Protein AF-A0A9N9HYP7-F1 (afdb_monomer)

Radius of gyration: 23.24 Å; Cα contacts (8 Å, |Δi|>4): 409; chains: 1; bounding box: 56×69×63 Å

Organism: NCBI:txid144679

Sequence (330 aa):
PGFPTLLKRIASLWKEDSEKLKKSGMDVIDMLRNAFGTNDSGKSEPKFPTPVQFHFLLRYYYYIYHEYELSDESLSNLSISQIHAKGNQLGIDFKDCFEKSDCIQKLQKAVANRQETAQKALEMVKFTLMKIARGGIHDHVGSGFHRYSTDRYWHVPHFEKMLYDQAQLLATCIEIFLLTKEEYFAEIARDIINYVKRDLRDPVGGGFYSAEDADSYPYEGATHKLEGAFAVWETSELDQILGEDSTVFCYHFGVKEKGNVPREKDIQGELINKNVLIERYTLEETAKEFSLSLDTLDQIIKRCKEKLAKHRAEKRPKPHRDDKVLTAWN

Solvent-accessible surface area (backbone atoms only — not comparable to full-atom values): 18181 Å² total; per-residue (Å²): 140,52,72,71,55,51,52,52,49,51,56,49,43,48,73,76,41,43,66,61,51,52,48,54,48,49,52,49,51,49,50,49,47,52,77,74,42,74,82,90,74,87,81,76,74,88,58,76,56,45,70,69,51,45,49,49,54,49,53,47,41,52,66,61,75,58,70,70,75,61,76,90,55,57,76,89,75,51,49,72,68,57,49,37,53,53,23,53,76,72,76,34,87,44,79,70,75,73,57,67,52,71,65,55,52,52,47,49,51,35,41,75,67,67,36,64,69,48,46,53,52,52,50,52,51,53,52,51,52,51,44,42,65,35,12,23,20,22,35,84,54,68,40,32,47,31,66,43,46,83,45,98,68,25,40,52,43,46,50,26,29,37,44,68,59,44,52,54,51,34,53,52,23,47,52,49,22,76,73,70,67,48,60,69,32,47,53,54,29,50,35,30,48,51,26,44,63,70,71,31,39,39,90,81,83,50,47,49,26,44,32,35,44,30,46,9,29,68,35,81,88,56,93,58,63,33,64,31,38,61,74,47,40,41,46,71,56,44,39,70,72,47,44,87,54,23,64,64,50,33,54,28,24,50,55,33,81,68,22,58,65,55,66,91,77,35,82,89,58,69,49,72,40,21,18,57,54,21,60,65,42,54,69,69,57,44,18,61,75,71,74,46,52,64,68,58,44,52,53,51,52,51,53,43,33,51,51,52,37,51,47,41,73,77,60,35,40,72,45,52,63,44,72,55,64,73,86,67,89,132

Secondary structure (DSSP, 8-state):
--HHHHHHHHHHHHHHHHHHHHHHHHHHHHHHHHHS---SSS--S--SSPHHHHHHHHHHHHHHHS-----S--GGGS-HHHHHHHHHHTT---GGGS---HHHHHHHHHHHTT-HHHHHHHHHHHHHHHHHHHSTTB-TTT-SB-SEESSTTS-SEE--EEHHHHHHHHHHHHHHHHHH--HHHHHHHHHHHHHHHHHSB-TTT--BEEEE-SEE-SSTT-SS-EETTTT-B-HHHHHHHHGGGHHHHHHHTT--TT-SS-TTT-SSSTTTT-B-----S-HHHHHHHTT--HHHHHHHHHHHHHHHHHHHHHHSPPPPEEEEE-SS--

pLDDT: mean 81.01, std 19.52, range [37.06, 98.75]

Mean predicted aligned error: 12.48 Å

Foldseek 3Di:
DDDVVVVVVLVVCCVVPVPVVVVVVVVVVVVVCVVVPDPDDDDDDCPPPHLLNVLVLVVLVCVQPPPPPPPPDDPVNDDPVRVQVVCVVVVHHCPCVPDQPPVLVVLLVCVVVVPVVSVVVLVVLVVVLVQLCLELQALLQLFAGADAAPDPSNHHGQRKGFPVNLVVLLVSLVSSCVRPVPCVSVVNNVRSVVNQVPPQADNPNSFGFGIFHQWFALWPPRPGTFGCSLRKDALVRLCVQLPPLSVLQCVQQVADNQEDDDCVSVVVCRQGNIYRGGRPDDLVRSCVVVVHDSVVSVVSSVVSSVSSNVCSVPITGGTDTRRDGDSDDD

InterPro domains:
  IPR008928 Six-hairpin glycosidase superfamily [SSF48208] (118-330)
  IPR012341 Six-hairpin glycosidase-like superfamily [G3DSA:1.50.10.10] (69-246)
  IPR024705 Spermatogenesis-associated protein 20 [PTHR42899] (112-330)

Structure (mmCIF, N/CA/C/O backbone):
data_AF-A0A9N9HYP7-F1
#
_entry.id   AF-A0A9N9HYP7-F1
#
loop_
_atom_site.group_PDB
_atom_site.id
_atom_site.type_symbol
_atom_site.label_atom_id
_atom_site.label_alt_id
_atom_site.label_comp_id
_atom_site.label_asym_id
_atom_site.label_entity_id
_atom_site.label_seq_id
_atom_site.pdbx_PDB_ins_code
_atom_site.Cartn_x
_atom_site.Cartn_y
_atom_site.Cartn_z
_atom_site.occupancy
_atom_site.B_iso_or_equiv
_atom_site.auth_seq_id
_atom_site.auth_comp_id
_atom_site.auth_asym_id
_atom_site.auth_atom_id
_atom_site.pdbx_PDB_model_num
ATOM 1 N N . PRO A 1 1 ? -19.346 27.577 -0.892 1.00 47.09 1 PRO A N 1
ATOM 2 C CA . PRO A 1 1 ? -19.318 26.741 0.332 1.00 47.09 1 PRO A CA 1
ATOM 3 C C . PRO A 1 1 ? -18.224 25.666 0.227 1.00 47.09 1 PRO A C 1
ATOM 5 O O . PRO A 1 1 ? -18.256 24.854 -0.689 1.00 47.09 1 PRO A O 1
ATOM 8 N N . GLY A 1 2 ? -17.217 25.723 1.101 1.00 64.25 2 GLY A N 1
ATOM 9 C CA . GLY A 1 2 ? -16.079 24.799 1.094 1.00 64.25 2 GLY A CA 1
ATOM 10 C C . GLY A 1 2 ? -14.852 25.382 1.798 1.00 64.25 2 GLY A C 1
ATOM 11 O O . GLY A 1 2 ? -14.861 26.547 2.202 1.00 64.25 2 GLY A O 1
ATOM 12 N N . PHE A 1 3 ? -13.787 24.586 1.911 1.00 52.44 3 PHE A N 1
ATOM 13 C CA . PHE A 1 3 ? -12.546 24.961 2.605 1.00 52.44 3 PHE A CA 1
ATOM 14 C C . PHE A 1 3 ? -11.934 26.298 2.126 1.00 52.44 3 PHE A C 1
ATOM 16 O O . PHE A 1 3 ? -11.601 27.127 2.971 1.00 52.44 3 PHE A O 1
ATOM 23 N N . PRO A 1 4 ? -11.912 26.631 0.817 1.00 70.19 4 PRO A N 1
ATOM 24 C CA . PRO A 1 4 ? -11.430 27.941 0.366 1.00 70.19 4 PRO A CA 1
ATOM 25 C C . PRO A 1 4 ? -12.292 29.118 0.846 1.00 70.19 4 PRO A C 1
ATOM 27 O O . PRO A 1 4 ? -11.781 30.209 1.086 1.00 70.19 4 PRO A O 1
ATOM 30 N N . THR A 1 5 ? -13.607 28.924 0.997 1.00 74.00 5 THR A N 1
ATOM 31 C CA . THR A 1 5 ? -14.509 29.947 1.552 1.00 74.00 5 THR A CA 1
ATOM 32 C C . THR A 1 5 ? -14.244 30.153 3.042 1.00 74.00 5 THR A C 1
ATOM 34 O O . THR A 1 5 ? -14.269 31.288 3.511 1.00 74.00 5 THR A O 1
ATOM 37 N N . LEU A 1 6 ? -13.945 29.073 3.771 1.00 65.75 6 LEU A N 1
ATOM 38 C CA . LEU A 1 6 ? -13.562 29.127 5.181 1.00 65.75 6 LEU A CA 1
ATOM 39 C C . LEU A 1 6 ? -12.247 29.899 5.365 1.00 65.75 6 LEU A C 1
ATOM 41 O O . LEU A 1 6 ? -12.206 30.829 6.164 1.00 65.75 6 LEU A O 1
ATOM 45 N N . LEU A 1 7 ? -11.218 29.591 4.567 1.00 69.31 7 LEU A N 1
ATOM 46 C CA . LEU A 1 7 ? -9.927 30.288 4.611 1.00 69.31 7 LEU A CA 1
ATOM 47 C C . LEU A 1 7 ? -10.063 31.783 4.303 1.00 69.31 7 LEU A C 1
ATOM 49 O O . LEU A 1 7 ? -9.496 32.610 5.009 1.00 69.31 7 LEU A O 1
ATOM 53 N N . LYS A 1 8 ? -10.871 32.148 3.298 1.00 84.94 8 LYS A N 1
ATOM 54 C CA . LYS A 1 8 ? -11.156 33.559 2.986 1.00 84.94 8 LYS A CA 1
ATOM 55 C C . LYS A 1 8 ? -11.876 34.268 4.133 1.00 84.94 8 LYS A C 1
ATOM 57 O O . LYS A 1 8 ? -11.566 35.418 4.423 1.00 84.94 8 LYS A O 1
ATOM 62 N N . ARG A 1 9 ? -12.806 33.584 4.806 1.00 80.50 9 ARG A N 1
ATOM 63 C CA . ARG A 1 9 ? -13.532 34.134 5.957 1.00 80.50 9 ARG A CA 1
ATOM 64 C C . ARG A 1 9 ? -12.615 34.330 7.164 1.00 80.50 9 ARG A C 1
ATOM 66 O O . ARG A 1 9 ? -12.671 35.385 7.780 1.00 80.50 9 ARG A O 1
ATOM 73 N N . ILE A 1 10 ? -11.742 33.363 7.448 1.00 77.56 10 ILE A N 1
ATOM 74 C CA . ILE A 1 10 ? -10.715 33.469 8.496 1.00 77.56 10 ILE A CA 1
ATOM 75 C C . ILE A 1 10 ? -9.754 34.619 8.181 1.00 77.56 10 ILE A C 1
ATOM 77 O O . ILE A 1 10 ? -9.491 35.439 9.050 1.00 77.56 10 ILE A O 1
ATOM 81 N N . ALA A 1 11 ? -9.291 34.737 6.934 1.00 82.56 11 ALA A N 1
ATOM 82 C CA . ALA A 1 11 ? -8.401 35.817 6.515 1.00 82.56 11 ALA A CA 1
ATOM 83 C C . ALA A 1 11 ? -9.053 37.210 6.618 1.00 82.56 11 ALA A C 1
ATOM 85 O O . ALA A 1 11 ? -8.379 38.162 7.005 1.00 82.56 11 ALA A O 1
ATOM 86 N N . SER A 1 12 ? -10.348 37.337 6.297 1.00 87.50 12 SER A N 1
ATOM 87 C CA . SER A 1 12 ? -11.102 38.592 6.476 1.00 87.50 12 SER A CA 1
ATOM 88 C C . SER A 1 12 ? -11.238 38.937 7.955 1.00 87.50 12 SER A C 1
ATOM 90 O O . SER A 1 12 ? -10.845 40.018 8.379 1.00 87.50 12 SER A O 1
ATOM 92 N N . LEU A 1 13 ? -11.698 37.977 8.763 1.00 82.88 13 LEU A N 1
ATOM 93 C CA . LEU A 1 13 ? -11.884 38.168 10.199 1.00 82.88 13 LEU A CA 1
ATOM 94 C C . LEU A 1 13 ? -10.564 38.449 10.927 1.00 82.88 13 LEU A C 1
ATOM 96 O O . LEU A 1 13 ? -10.554 39.211 11.882 1.00 82.88 13 LEU A O 1
ATOM 100 N N . TRP A 1 14 ? -9.442 37.892 10.466 1.00 83.50 14 TRP A N 1
ATOM 101 C CA . TRP A 1 14 ? -8.121 38.197 11.017 1.00 83.50 14 TRP A CA 1
ATOM 102 C C . TRP A 1 14 ? -7.699 39.648 10.760 1.00 83.50 14 TRP A C 1
ATOM 104 O O . TRP A 1 14 ? -7.053 40.256 11.606 1.00 83.50 14 TRP A O 1
ATOM 114 N N . LYS A 1 15 ? -8.064 40.220 9.605 1.00 87.31 15 LYS A N 1
ATOM 115 C CA . LYS A 1 15 ? -7.789 41.631 9.291 1.00 87.31 15 LYS A CA 1
ATOM 116 C C . LYS A 1 15 ? -8.701 42.587 10.054 1.00 87.31 15 LYS A C 1
ATOM 118 O O . LYS A 1 15 ? -8.263 43.674 10.406 1.00 87.31 15 LYS A O 1
ATOM 123 N N . GLU A 1 16 ? -9.952 42.192 10.266 1.00 88.62 16 GLU A N 1
AT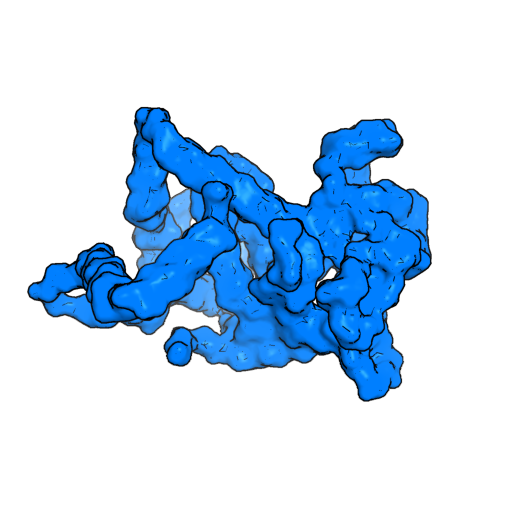OM 124 C CA . GLU A 1 16 ? -10.973 43.031 10.898 1.00 88.62 16 GLU A CA 1
ATOM 125 C C . GLU A 1 16 ? -10.905 42.988 12.431 1.00 88.62 16 GLU A C 1
ATOM 127 O O . GLU A 1 16 ? -11.035 44.025 13.074 1.00 88.62 16 GLU A O 1
ATOM 132 N N . ASP A 1 17 ? -10.693 41.808 13.021 1.00 86.06 17 ASP A N 1
ATOM 133 C CA . ASP A 1 17 ? -10.735 41.593 14.471 1.00 86.06 17 ASP A CA 1
ATOM 134 C C . ASP A 1 17 ? -9.925 40.342 14.869 1.00 86.06 17 ASP A C 1
ATOM 136 O O . ASP A 1 17 ? -10.454 39.282 15.231 1.00 86.06 17 ASP A O 1
ATOM 140 N N . SER A 1 18 ? -8.597 40.455 14.757 1.00 83.44 18 SER A N 1
ATOM 141 C CA . SER A 1 18 ? -7.678 39.355 15.086 1.00 83.44 18 SER A CA 1
ATOM 142 C C . SER A 1 18 ? -7.803 38.877 16.537 1.00 83.44 18 SER A C 1
ATOM 144 O O . SER A 1 18 ? -7.621 37.689 16.801 1.00 83.44 18 SER A O 1
ATOM 146 N N . GLU A 1 19 ? -8.164 39.759 17.471 1.00 85.94 19 GLU A N 1
ATOM 147 C CA . GLU A 1 19 ? -8.292 39.423 18.891 1.00 85.94 19 GLU A CA 1
ATOM 148 C C . GLU A 1 19 ? -9.508 38.540 19.158 1.00 85.94 19 GLU A C 1
ATOM 150 O O . GLU A 1 19 ? -9.404 37.545 19.877 1.00 85.94 19 GLU A O 1
ATOM 155 N N . LYS A 1 20 ? -10.643 38.806 18.506 1.00 80.56 20 LYS A N 1
ATOM 156 C CA . LYS A 1 20 ? -11.805 37.914 18.574 1.00 80.56 20 LYS A CA 1
ATOM 157 C C . LYS A 1 20 ? -11.514 36.537 17.984 1.00 80.56 20 LYS A C 1
ATOM 159 O O . LYS A 1 20 ? -11.993 35.535 18.517 1.00 80.56 20 LYS A O 1
ATOM 164 N N . LEU A 1 21 ? -10.721 36.466 16.912 1.00 78.69 21 LEU A N 1
ATOM 165 C CA . LEU A 1 21 ? -10.350 35.189 16.301 1.00 78.69 21 LEU A CA 1
ATOM 166 C C . LEU A 1 21 ? -9.386 34.391 17.187 1.00 78.69 21 LEU A C 1
ATOM 168 O O . LEU A 1 21 ? -9.584 33.191 17.369 1.00 78.69 21 LEU A O 1
ATOM 172 N N . LYS A 1 22 ? -8.399 35.061 17.796 1.00 79.69 22 LYS A N 1
ATOM 173 C CA . LYS A 1 22 ? -7.521 34.464 18.813 1.00 79.69 22 LYS A CA 1
ATOM 174 C C . LYS A 1 22 ? -8.321 33.977 20.014 1.00 79.69 22 LYS A C 1
ATOM 176 O O . LYS A 1 22 ? -8.110 32.852 20.444 1.00 79.69 22 LYS A O 1
ATOM 181 N N . LYS A 1 23 ? -9.273 34.775 20.511 1.00 83.31 23 LYS A N 1
ATOM 182 C CA . LYS A 1 23 ? -10.140 34.397 21.632 1.00 83.31 23 LYS A CA 1
ATOM 183 C C . LYS A 1 23 ? -10.993 33.176 21.310 1.00 83.31 23 LYS A C 1
ATOM 185 O O . LYS A 1 23 ? -10.953 32.217 22.060 1.00 83.31 23 LYS A O 1
ATOM 190 N N . SER A 1 24 ? -11.658 33.151 20.156 1.00 75.75 24 SER A N 1
ATOM 191 C CA . SER A 1 24 ? -12.412 31.970 19.720 1.00 75.75 24 SER A CA 1
ATOM 192 C C . SER A 1 24 ? -11.515 30.741 19.529 1.00 75.75 24 SER A C 1
ATOM 194 O O . SER A 1 24 ? -11.957 29.626 19.787 1.00 75.75 24 SER A O 1
ATOM 196 N N . GLY A 1 25 ? -10.271 30.926 19.073 1.00 70.31 25 GLY A N 1
ATOM 197 C CA . GLY A 1 25 ? -9.275 29.858 19.001 1.00 70.31 25 GLY A CA 1
ATOM 198 C C . GLY A 1 25 ? -8.873 29.344 20.384 1.00 70.31 25 GLY A C 1
ATOM 199 O O . GLY A 1 25 ? -8.822 28.135 20.580 1.00 70.31 25 GLY A O 1
ATOM 200 N N . MET A 1 26 ? -8.656 30.243 21.348 1.00 75.31 26 MET A N 1
ATOM 201 C CA . MET A 1 26 ? -8.404 29.895 22.750 1.00 75.31 26 MET A CA 1
ATOM 202 C C . MET A 1 26 ? -9.600 29.176 23.370 1.00 75.31 26 MET A C 1
ATOM 204 O O . MET A 1 26 ? -9.398 28.146 23.991 1.00 75.31 26 MET A O 1
ATOM 208 N N . ASP A 1 27 ? -10.831 29.622 23.113 1.00 73.19 27 ASP A N 1
ATOM 209 C CA . ASP A 1 27 ? -12.046 28.966 23.604 1.00 73.19 27 ASP A CA 1
ATOM 210 C C . ASP A 1 27 ? -12.168 27.532 23.053 1.00 73.19 27 ASP A C 1
ATOM 212 O O . ASP A 1 27 ? -12.525 26.614 23.785 1.00 73.19 27 ASP A O 1
ATOM 216 N N . VAL A 1 28 ? -11.821 27.298 21.778 1.00 65.12 28 VAL A N 1
ATOM 217 C CA . VAL A 1 28 ? -11.773 25.944 21.192 1.00 65.12 28 VAL A CA 1
ATOM 218 C C . VAL A 1 28 ? -10.642 25.116 21.801 1.00 65.12 28 VAL A C 1
ATOM 220 O O . VAL A 1 28 ? -10.853 23.946 22.113 1.00 65.12 28 VAL A O 1
ATOM 223 N N . ILE A 1 29 ? -9.460 25.704 22.002 1.00 59.28 29 ILE A N 1
ATOM 224 C CA . ILE A 1 29 ? -8.338 25.047 22.688 1.00 59.28 29 ILE A CA 1
ATOM 225 C C . ILE A 1 29 ? -8.733 24.680 24.119 1.00 59.28 29 ILE A C 1
ATOM 227 O O . ILE A 1 29 ? -8.419 23.580 24.552 1.00 59.28 29 ILE A O 1
ATOM 231 N N . ASP A 1 30 ? -9.453 25.540 24.830 1.00 65.75 30 ASP A N 1
ATOM 232 C CA . ASP A 1 30 ? -9.900 25.306 26.199 1.00 65.75 30 ASP A CA 1
ATOM 233 C C . ASP A 1 30 ? -11.057 24.303 26.251 1.00 65.75 30 ASP A C 1
ATOM 235 O O . ASP A 1 30 ? -11.091 23.458 27.137 1.00 65.75 30 ASP A O 1
ATOM 239 N N . MET A 1 31 ? -11.962 24.292 25.268 1.00 59.22 31 MET A N 1
ATOM 240 C CA . MET A 1 31 ? -12.955 23.224 25.111 1.00 59.22 31 MET A CA 1
ATOM 241 C C . MET A 1 31 ? -12.294 21.871 24.843 1.00 59.22 31 MET A C 1
ATOM 243 O O . MET A 1 31 ? -12.718 20.874 25.419 1.00 59.22 31 MET A O 1
ATOM 247 N N . LEU A 1 32 ? -11.255 21.825 24.004 1.00 46.09 32 LEU A N 1
ATOM 248 C CA . LEU A 1 32 ? -10.473 20.612 23.770 1.00 46.09 32 LEU A CA 1
ATOM 249 C C . LEU A 1 32 ? -9.712 20.225 25.038 1.00 46.09 32 LEU A C 1
ATOM 251 O O . LEU A 1 32 ? -9.802 19.082 25.466 1.00 46.09 32 LEU A O 1
ATOM 255 N N . ARG A 1 33 ? -9.051 21.173 25.708 1.00 53.62 33 ARG A N 1
ATOM 256 C CA . ARG A 1 33 ? -8.398 20.943 27.000 1.00 53.62 33 ARG A CA 1
ATOM 257 C C . ARG A 1 33 ? -9.367 20.460 28.055 1.00 53.62 33 ARG A C 1
ATOM 259 O O . ARG A 1 33 ? -8.938 19.647 28.836 1.00 53.62 33 ARG A O 1
ATOM 266 N N . ASN A 1 34 ? -10.620 20.906 28.082 1.00 58.53 34 ASN A N 1
ATOM 267 C CA . ASN A 1 34 ? -11.637 20.430 29.021 1.00 58.53 34 ASN A CA 1
ATOM 268 C C . ASN A 1 34 ? -12.211 19.068 28.605 1.00 58.53 34 ASN A C 1
ATOM 270 O O . ASN A 1 34 ? -12.493 18.234 29.455 1.00 58.53 34 ASN A O 1
ATOM 274 N N . ALA A 1 35 ? -12.356 18.805 27.304 1.00 52.84 35 ALA A N 1
ATOM 275 C CA . ALA A 1 35 ? -12.770 17.498 26.791 1.00 52.84 35 ALA A CA 1
ATOM 276 C C . ALA A 1 35 ? -11.696 16.418 27.012 1.00 52.84 35 ALA A C 1
ATOM 278 O O . ALA A 1 35 ? -12.025 15.249 27.200 1.00 52.84 35 ALA A O 1
ATOM 279 N N . PHE A 1 36 ? -10.425 16.823 27.019 1.00 46.16 36 PHE A N 1
ATOM 280 C CA . PHE A 1 36 ? -9.256 15.995 27.322 1.00 46.16 36 PHE A CA 1
ATOM 281 C C . PHE A 1 36 ? -8.702 16.244 28.740 1.00 46.16 36 PHE A C 1
ATOM 283 O O . PHE A 1 36 ? -7.673 15.682 29.109 1.00 46.16 36 PHE A O 1
ATOM 290 N N . GLY A 1 37 ? -9.386 17.075 29.530 1.00 42.50 37 GLY A N 1
ATOM 291 C CA . GLY A 1 37 ? -8.948 17.607 30.818 1.00 42.50 37 GLY A CA 1
ATOM 292 C C . GLY A 1 37 ? -9.709 16.960 31.944 1.00 42.50 37 GLY A C 1
ATOM 293 O O . GLY A 1 37 ? -10.892 17.194 32.168 1.00 42.50 37 GLY A O 1
ATOM 294 N N . THR A 1 38 ? -8.974 16.125 32.647 1.00 41.09 38 THR A N 1
ATOM 295 C CA . THR A 1 38 ? -9.317 15.453 33.886 1.00 41.09 38 THR A CA 1
ATOM 296 C C . THR A 1 38 ? -9.829 16.427 34.947 1.00 41.09 38 THR A C 1
ATOM 298 O O . THR A 1 38 ? -9.132 17.378 35.300 1.00 41.09 38 THR A O 1
ATOM 301 N N . ASN A 1 39 ? -10.996 16.134 35.532 1.00 40.47 39 ASN A N 1
ATOM 302 C CA . ASN A 1 39 ? -11.278 16.567 36.898 1.00 40.47 39 ASN A CA 1
ATOM 303 C C . ASN A 1 39 ? -10.119 16.097 37.782 1.00 40.47 39 ASN A C 1
ATOM 305 O O . ASN A 1 39 ? -9.769 14.916 37.808 1.00 40.47 39 ASN A O 1
ATOM 309 N N . ASP A 1 40 ? -9.513 17.064 3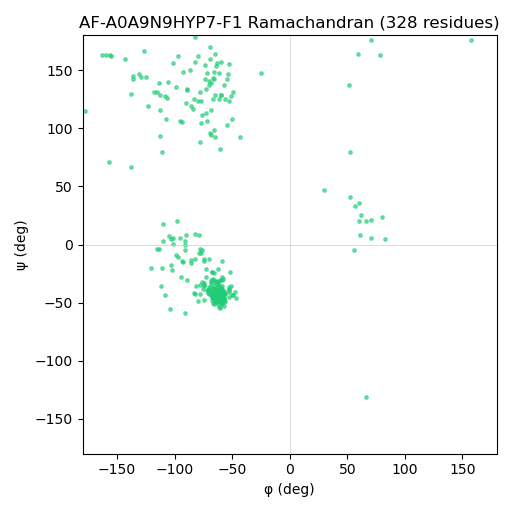8.448 1.00 44.41 40 ASP A N 1
ATOM 310 C CA . ASP A 1 40 ? -8.312 16.927 39.243 1.00 44.41 40 ASP A CA 1
ATOM 311 C C . ASP A 1 40 ? -8.597 16.081 40.496 1.00 44.41 40 ASP A C 1
ATOM 313 O O . ASP A 1 40 ? -9.075 16.559 41.524 1.00 44.41 40 ASP A O 1
ATOM 317 N N . SER A 1 41 ? -8.341 14.779 40.397 1.00 38.19 41 SER A N 1
ATOM 318 C CA . SER A 1 41 ? -8.101 13.914 41.549 1.00 38.19 41 SER A CA 1
ATOM 319 C C . SER A 1 41 ? -6.944 12.969 41.234 1.00 38.19 41 SER A C 1
ATOM 321 O O . SER A 1 41 ? -7.121 11.763 41.082 1.00 38.19 41 SER A O 1
ATOM 323 N N . GLY A 1 42 ? -5.752 13.553 41.086 1.00 42.19 42 GLY A N 1
ATOM 324 C CA . GLY A 1 42 ? -4.471 12.881 41.286 1.00 42.19 42 GLY A CA 1
ATOM 325 C C . GLY A 1 42 ? -4.257 11.575 40.520 1.00 42.19 42 GLY A C 1
ATOM 326 O O . GLY A 1 42 ? -4.300 10.506 41.125 1.00 42.19 42 GLY A O 1
ATOM 327 N N . LYS A 1 43 ? -3.907 11.669 39.230 1.00 39.12 43 LYS A N 1
ATOM 328 C CA . LYS A 1 43 ? -2.786 10.923 38.619 1.00 39.12 43 LYS A CA 1
ATOM 329 C C . LYS A 1 43 ? -2.596 11.266 37.135 1.00 39.12 43 LYS A C 1
ATOM 331 O O . LYS A 1 43 ? -3.421 10.910 36.309 1.00 39.12 43 LYS A O 1
ATOM 336 N N . SER A 1 44 ? -1.427 11.873 36.903 1.00 38.75 44 SER A N 1
ATOM 337 C CA . SER A 1 44 ? -0.536 11.907 35.730 1.00 38.75 44 SER A CA 1
ATOM 338 C C . SER A 1 44 ? -1.092 12.267 34.354 1.00 38.75 44 SER A C 1
ATOM 340 O O . SER A 1 44 ? -2.070 11.692 33.894 1.00 38.75 44 SER A O 1
ATOM 342 N N . GLU A 1 45 ? -0.318 13.103 33.652 1.00 38.03 45 GLU A N 1
ATOM 343 C CA . GLU A 1 45 ? -0.125 13.059 32.193 1.00 38.03 45 GLU A CA 1
ATOM 344 C C . GLU A 1 45 ? -0.378 11.655 31.620 1.00 38.03 45 GLU A C 1
ATOM 346 O O . GLU A 1 45 ? -0.079 10.671 32.314 1.00 38.03 45 GLU A O 1
ATOM 351 N N . PRO A 1 46 ? -0.881 11.515 30.376 1.00 38.81 46 PRO A N 1
ATOM 352 C CA . PRO A 1 46 ? -0.966 10.207 29.746 1.00 38.81 46 PRO A CA 1
ATOM 353 C C . PRO A 1 46 ? 0.431 9.589 29.774 1.00 38.81 46 PRO A C 1
ATOM 355 O O . PRO A 1 46 ? 1.319 9.994 29.027 1.00 38.81 46 PRO A O 1
ATOM 358 N N . LYS A 1 47 ? 0.637 8.646 30.701 1.00 40.97 47 LYS A N 1
ATOM 359 C CA . LYS A 1 47 ? 1.888 7.919 30.833 1.00 40.97 47 LYS A CA 1
ATOM 360 C C . LYS A 1 47 ? 1.992 7.103 29.571 1.00 40.97 47 LYS A C 1
ATOM 362 O O . LYS A 1 47 ? 1.325 6.084 29.432 1.00 40.97 47 LYS A O 1
ATOM 367 N N . PHE A 1 48 ? 2.753 7.623 28.624 1.00 37.06 48 PHE A N 1
ATOM 368 C CA . PHE A 1 48 ? 3.201 6.843 27.503 1.00 37.06 48 PHE A CA 1
ATOM 369 C C . PHE A 1 48 ? 4.199 5.804 28.029 1.00 37.06 48 PHE A C 1
ATOM 371 O O . PHE A 1 48 ? 5.034 6.130 28.877 1.00 37.06 48 PHE A O 1
ATOM 378 N N . PRO A 1 49 ? 4.136 4.568 27.529 1.00 44.75 49 PRO A N 1
ATOM 379 C CA . PRO A 1 49 ? 3.078 4.046 26.668 1.00 44.75 49 PRO A CA 1
ATOM 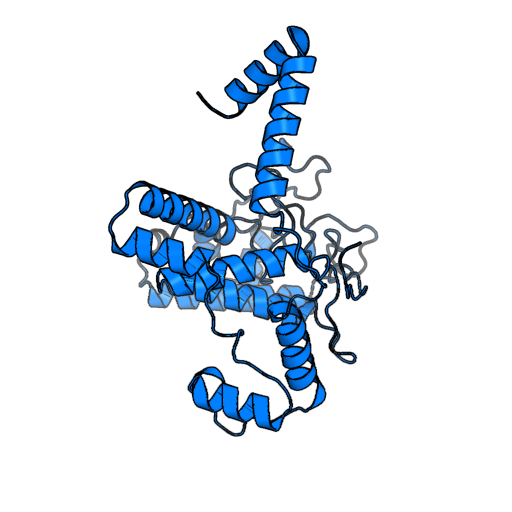380 C C . PRO A 1 49 ? 1.759 3.858 27.439 1.00 44.75 49 PRO A C 1
ATOM 382 O O . PRO A 1 49 ? 1.757 3.342 28.557 1.00 44.75 49 PRO A O 1
ATOM 385 N N . THR A 1 50 ? 0.629 4.241 26.821 1.00 48.59 50 THR A N 1
ATOM 386 C CA . THR A 1 50 ? -0.704 3.880 27.344 1.00 48.59 50 THR A CA 1
ATOM 387 C C . THR A 1 50 ? -0.766 2.365 27.565 1.00 48.59 50 THR A C 1
ATOM 389 O O . THR A 1 50 ? -0.041 1.644 26.877 1.00 48.59 50 THR A O 1
ATOM 392 N N . PRO A 1 51 ? -1.621 1.834 28.458 1.00 44.09 51 PRO A N 1
ATOM 393 C CA . PRO A 1 51 ? -1.713 0.390 28.679 1.00 44.09 51 PRO A CA 1
ATOM 394 C C . PRO A 1 51 ? -1.790 -0.403 27.366 1.00 44.09 51 PRO A C 1
ATOM 396 O O . PRO A 1 51 ? -0.986 -1.301 27.147 1.00 44.09 51 PRO A O 1
ATOM 399 N N . VAL A 1 52 ? -2.623 0.025 26.410 1.00 43.47 52 VAL A N 1
ATOM 400 C CA . VAL A 1 52 ? -2.735 -0.579 25.066 1.00 43.47 52 VAL A CA 1
ATOM 401 C C . VAL A 1 52 ? -1.392 -0.623 24.315 1.00 43.47 52 VAL A C 1
ATOM 403 O O . VAL A 1 52 ? -1.053 -1.637 23.706 1.00 43.47 52 VAL A O 1
ATOM 406 N N . GLN A 1 53 ? -0.599 0.446 24.382 1.00 47.25 53 GLN A N 1
ATOM 407 C CA . GLN A 1 53 ? 0.721 0.528 23.748 1.00 47.25 53 GLN A CA 1
ATOM 408 C C . GLN A 1 53 ? 1.786 -0.273 24.510 1.00 47.25 53 GLN A C 1
ATOM 410 O O . GLN A 1 53 ? 2.601 -0.940 23.877 1.00 47.25 53 GLN A O 1
ATOM 415 N N . PHE A 1 54 ? 1.762 -0.276 25.848 1.00 45.69 54 PHE A N 1
ATOM 416 C CA . PHE A 1 54 ? 2.671 -1.083 26.671 1.00 45.69 54 PHE A CA 1
ATOM 417 C C . PHE A 1 54 ? 2.419 -2.575 26.433 1.00 45.69 54 PHE A C 1
ATOM 419 O O . PHE A 1 54 ? 3.350 -3.365 26.288 1.00 45.69 54 PHE A O 1
ATOM 426 N N . HIS A 1 55 ? 1.148 -2.947 26.283 1.00 48.41 55 HIS A N 1
ATOM 427 C CA . HIS A 1 55 ? 0.721 -4.296 25.947 1.00 48.41 55 HIS A CA 1
ATOM 428 C C . HIS A 1 55 ? 1.084 -4.699 24.515 1.00 48.41 55 HIS A C 1
ATOM 430 O O . HIS A 1 55 ? 1.498 -5.839 24.310 1.00 48.41 55 HIS A O 1
ATOM 436 N N . PHE A 1 56 ? 0.985 -3.801 23.528 1.00 47.78 56 PHE A N 1
ATOM 437 C CA . PHE A 1 56 ? 1.485 -4.066 22.173 1.00 47.78 56 PHE A CA 1
ATOM 438 C C . PHE A 1 56 ? 3.000 -4.322 22.176 1.00 47.78 56 PHE A C 1
ATOM 440 O O . PHE A 1 56 ? 3.449 -5.324 21.620 1.00 47.78 56 PHE A O 1
ATOM 447 N N . LEU A 1 57 ? 3.769 -3.475 22.869 1.00 46.56 57 LEU A N 1
ATOM 448 C CA . LEU A 1 57 ? 5.224 -3.603 22.987 1.00 46.56 57 LEU A CA 1
ATOM 449 C C . LEU A 1 57 ? 5.636 -4.907 23.694 1.00 46.56 57 LEU A C 1
ATOM 451 O O . LEU A 1 57 ? 6.552 -5.580 23.232 1.00 46.56 57 LEU A O 1
ATOM 455 N N . LEU A 1 58 ? 4.917 -5.325 24.743 1.00 48.50 58 LEU A N 1
ATOM 456 C CA . LEU A 1 58 ? 5.147 -6.604 25.432 1.00 48.50 58 LEU A CA 1
ATOM 457 C C . LEU A 1 58 ? 4.755 -7.828 24.589 1.00 48.50 58 LEU A C 1
ATOM 459 O O . LEU A 1 58 ? 5.502 -8.804 24.550 1.00 48.50 58 LEU A O 1
ATOM 463 N N . ARG A 1 59 ? 3.611 -7.789 23.888 1.00 49.94 59 ARG A N 1
ATOM 464 C CA . ARG A 1 59 ? 3.179 -8.866 22.970 1.00 49.94 59 ARG A CA 1
ATOM 465 C C . ARG A 1 59 ? 4.181 -9.069 21.845 1.00 49.94 59 ARG A C 1
ATOM 467 O O . ARG A 1 59 ? 4.489 -10.202 21.484 1.00 49.94 59 ARG A O 1
ATOM 474 N N . TYR A 1 60 ? 4.681 -7.966 21.308 1.00 49.09 60 TYR A N 1
ATOM 475 C CA . TYR A 1 60 ? 5.696 -7.979 20.277 1.00 49.09 60 TYR A CA 1
ATOM 476 C C . TYR A 1 60 ? 7.032 -8.505 20.814 1.00 49.09 60 TYR A C 1
ATOM 478 O O . TYR A 1 60 ? 7.568 -9.445 20.240 1.00 49.09 60 TYR A O 1
ATOM 486 N N . TYR A 1 61 ? 7.504 -8.018 21.966 1.00 48.81 61 TYR A N 1
ATOM 487 C CA . TYR A 1 61 ? 8.706 -8.535 22.631 1.00 48.81 61 TYR A CA 1
ATOM 488 C C . TYR A 1 61 ? 8.648 -10.060 22.840 1.00 48.81 61 TYR A C 1
ATOM 490 O O . TYR A 1 61 ? 9.593 -10.766 22.493 1.00 48.81 61 TYR A O 1
ATOM 498 N N . TYR A 1 62 ? 7.513 -10.590 23.310 1.00 45.72 62 TYR A N 1
ATOM 499 C CA . TYR A 1 62 ? 7.343 -12.026 23.559 1.00 45.72 62 TYR A CA 1
ATOM 500 C C . TYR A 1 62 ? 7.232 -12.864 22.272 1.00 45.72 62 TYR A C 1
ATOM 502 O O . TYR A 1 62 ? 7.808 -13.947 22.190 1.00 45.72 62 TYR A O 1
ATOM 510 N N . TYR A 1 63 ? 6.530 -12.363 21.245 1.00 48.56 63 TYR A N 1
ATOM 511 C CA . TYR A 1 63 ? 6.462 -13.001 19.920 1.00 48.56 63 TYR A CA 1
ATOM 512 C C . TYR A 1 63 ? 7.832 -13.036 19.225 1.00 48.56 63 TYR A C 1
ATOM 514 O O . TYR A 1 63 ? 8.116 -13.957 18.464 1.00 48.56 63 TYR A O 1
ATOM 522 N N . ILE A 1 64 ? 8.680 -12.036 19.483 1.00 44.94 64 ILE A N 1
ATOM 523 C CA . ILE A 1 64 ? 10.011 -11.909 18.887 1.00 44.94 64 ILE A CA 1
ATOM 524 C C . ILE A 1 64 ? 11.034 -12.814 19.577 1.00 44.94 64 ILE A C 1
ATOM 526 O O . ILE A 1 64 ? 11.784 -13.492 18.882 1.00 44.94 64 ILE A O 1
ATOM 530 N N . TYR A 1 65 ? 11.097 -12.809 20.910 1.00 43.16 65 TYR A N 1
ATOM 531 C CA . TYR A 1 65 ? 12.244 -13.371 21.632 1.00 43.16 65 TYR A CA 1
ATOM 532 C C . TYR A 1 65 ? 12.113 -14.830 22.039 1.00 43.16 65 TYR A C 1
ATOM 534 O O . TYR A 1 65 ? 13.099 -15.408 22.487 1.00 43.16 65 TYR A O 1
ATOM 542 N N . HIS A 1 66 ? 10.915 -15.408 22.004 1.00 44.91 66 HIS A N 1
ATOM 543 C CA . HIS A 1 66 ? 10.718 -16.746 22.560 1.00 44.91 66 HIS A CA 1
ATOM 544 C C . HIS A 1 66 ? 10.458 -17.827 21.526 1.00 44.91 66 HIS A C 1
ATOM 546 O O . HIS A 1 66 ? 10.237 -18.943 21.977 1.00 44.91 66 HIS A O 1
ATOM 552 N N . GLU A 1 67 ? 10.482 -17.521 20.212 1.00 45.62 67 GLU A N 1
ATOM 553 C CA . GLU A 1 67 ? 10.209 -18.482 19.120 1.00 45.62 67 GLU A CA 1
ATOM 554 C C . GLU A 1 67 ? 9.241 -19.579 19.573 1.00 45.62 67 GLU A C 1
ATOM 556 O O . GLU A 1 67 ? 9.505 -20.770 19.421 1.00 45.62 67 GLU A O 1
ATOM 561 N N . TYR A 1 68 ? 8.142 -19.191 20.236 1.00 42.00 68 TYR A N 1
ATOM 562 C CA . TYR A 1 68 ? 7.137 -20.168 20.594 1.00 42.00 68 TYR A CA 1
ATOM 563 C C . TYR A 1 68 ? 6.547 -20.531 19.245 1.00 42.00 68 TYR A C 1
ATOM 565 O O . TYR A 1 68 ? 5.691 -19.815 18.718 1.00 42.00 68 TYR A O 1
ATOM 573 N N . GLU A 1 69 ? 7.056 -21.621 18.671 1.00 39.28 69 GLU A N 1
ATOM 574 C CA . GLU A 1 69 ? 6.265 -22.539 17.888 1.00 39.28 69 GLU A CA 1
ATOM 575 C C . GLU A 1 69 ? 4.978 -22.716 18.691 1.00 39.28 69 GLU A C 1
ATOM 577 O O . GLU A 1 69 ? 4.876 -23.496 19.641 1.00 39.28 69 GLU A O 1
ATOM 582 N N . LEU A 1 70 ? 3.988 -21.890 18.358 1.00 42.88 70 LEU A N 1
ATOM 583 C CA . LEU A 1 70 ? 2.596 -22.230 18.522 1.00 42.88 70 LEU A CA 1
ATOM 584 C C . LEU A 1 70 ? 2.435 -23.458 17.641 1.00 42.88 70 LEU A C 1
ATOM 586 O O . LEU A 1 70 ? 2.082 -23.348 16.471 1.00 42.88 70 LEU A O 1
ATOM 590 N N . SER A 1 71 ? 2.821 -24.603 18.196 1.00 41.44 71 SER A N 1
ATOM 591 C CA . SER A 1 71 ? 2.470 -25.907 17.686 1.00 41.44 71 SER A CA 1
ATOM 592 C C . SER A 1 71 ? 0.959 -25.868 17.479 1.00 41.44 71 SER A C 1
ATOM 594 O O . SER A 1 71 ? 0.182 -25.723 18.420 1.00 41.44 71 SER A O 1
ATOM 596 N N . ASP A 1 72 ? 0.590 -25.830 16.204 1.00 41.94 72 ASP A N 1
ATOM 597 C CA . ASP A 1 72 ? -0.730 -26.021 15.605 1.00 41.94 72 ASP A CA 1
ATOM 598 C C . ASP A 1 72 ? -1.934 -25.165 16.043 1.00 41.94 72 ASP A C 1
ATOM 600 O O . ASP A 1 72 ? -2.972 -25.219 15.382 1.00 41.94 72 ASP A O 1
ATOM 604 N N . GLU A 1 73 ? -1.834 -24.286 17.042 1.00 44.62 73 GLU A N 1
ATOM 605 C CA . GLU A 1 73 ? -2.920 -23.356 17.386 1.00 44.62 73 GLU A CA 1
ATOM 606 C C . GLU A 1 73 ? -2.542 -21.903 17.093 1.00 44.62 73 GLU A C 1
ATOM 608 O O . GLU A 1 73 ? -1.973 -21.183 17.918 1.00 44.62 73 GLU A O 1
ATOM 613 N N . SER A 1 74 ? -2.911 -21.444 15.894 1.00 46.59 74 SER A N 1
ATOM 614 C CA . SER A 1 74 ? -2.901 -20.021 15.551 1.00 46.59 74 SER A CA 1
ATOM 615 C C . SER A 1 74 ? -3.609 -19.211 16.644 1.00 46.59 74 SER A C 1
ATOM 617 O O . SER A 1 74 ? -4.740 -19.525 17.014 1.00 46.59 74 SER A O 1
ATOM 619 N N . LEU A 1 75 ? -2.989 -18.121 17.119 1.00 43.75 75 LEU A N 1
ATOM 620 C CA . LEU A 1 75 ? -3.612 -17.170 18.057 1.00 43.75 75 LEU A CA 1
ATOM 621 C C . LEU A 1 75 ? -4.982 -16.671 17.567 1.00 43.75 75 LEU A C 1
ATOM 623 O O . LEU A 1 75 ? -5.809 -16.280 18.385 1.00 43.75 75 LEU A O 1
ATOM 627 N N . SER A 1 76 ? -5.239 -16.715 16.253 1.00 42.34 76 SER A N 1
ATOM 628 C CA . SER A 1 76 ? -6.548 -16.407 15.660 1.00 42.34 76 SER A CA 1
ATOM 629 C C . SER A 1 76 ? -7.672 -17.344 16.108 1.00 42.34 76 SER A C 1
ATOM 631 O O . SER A 1 76 ? -8.837 -16.982 15.987 1.00 42.34 76 SER A O 1
ATOM 633 N N . ASN A 1 77 ? -7.331 -18.536 16.595 1.00 44.53 77 ASN A N 1
ATOM 634 C CA . ASN A 1 77 ? -8.273 -19.580 16.991 1.00 44.53 77 ASN A CA 1
ATOM 635 C C . ASN A 1 77 ? -8.506 -19.603 18.508 1.00 44.53 77 ASN A C 1
ATOM 637 O O . ASN A 1 77 ? -9.402 -20.301 18.979 1.00 44.53 77 ASN A O 1
ATOM 641 N N . LEU A 1 78 ? -7.721 -18.843 19.279 1.00 53.00 78 LEU A N 1
ATOM 642 C CA . LEU A 1 78 ? -7.894 -18.757 20.722 1.00 53.00 78 LEU A CA 1
ATOM 643 C C . LEU A 1 78 ? -9.067 -17.839 21.066 1.00 53.00 78 LEU A C 1
ATOM 645 O O . LEU A 1 78 ? -9.163 -16.699 20.611 1.00 53.00 78 LEU A O 1
ATOM 649 N N . SER A 1 79 ? -9.940 -18.318 21.945 1.00 60.12 79 SER A N 1
ATOM 650 C CA . SER A 1 79 ? -10.945 -17.480 22.591 1.00 60.12 79 SER A CA 1
ATOM 651 C C . SER A 1 79 ? -10.288 -16.399 23.460 1.00 60.12 79 SER A C 1
ATOM 653 O O . SER A 1 79 ? -9.180 -16.569 23.970 1.00 60.12 79 SER A O 1
ATOM 655 N N . ILE A 1 80 ? -11.005 -15.298 23.708 1.00 60.47 80 ILE A N 1
ATOM 656 C CA . ILE A 1 80 ? -10.543 -14.205 24.588 1.00 60.47 80 ILE A CA 1
ATOM 657 C C . ILE A 1 80 ? -10.112 -14.743 25.962 1.00 60.47 80 ILE A C 1
ATOM 659 O O . ILE A 1 80 ? -9.088 -14.329 26.497 1.00 60.47 80 ILE A O 1
ATOM 663 N N . SER A 1 81 ? -10.842 -15.722 26.505 1.00 64.62 81 SER A N 1
ATOM 664 C CA . SER A 1 81 ? -10.501 -16.358 27.782 1.00 64.62 81 SER A CA 1
ATOM 665 C C . SER A 1 81 ? -9.174 -17.120 27.724 1.00 64.62 81 SER A C 1
ATOM 667 O O . SER A 1 81 ? -8.363 -16.986 28.638 1.00 64.62 81 SER A O 1
ATOM 669 N N . GLN A 1 82 ? -8.914 -17.859 26.640 1.00 65.56 82 GLN A N 1
ATOM 670 C CA . GLN 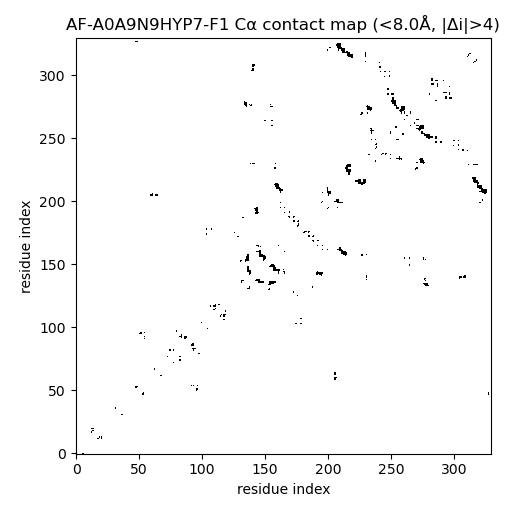A 1 82 ? -7.631 -18.539 26.432 1.00 65.56 82 GLN A CA 1
ATOM 671 C C . GLN A 1 82 ? -6.487 -17.535 26.275 1.00 65.56 82 GLN A C 1
ATOM 673 O O . GLN A 1 82 ? -5.409 -17.750 26.826 1.00 65.56 82 GLN A O 1
ATOM 678 N N . ILE A 1 83 ? -6.728 -16.409 25.595 1.00 59.56 83 ILE A N 1
ATOM 679 C CA . ILE A 1 83 ? -5.732 -15.341 25.488 1.00 59.56 83 ILE A CA 1
ATOM 680 C C . ILE A 1 83 ? -5.454 -14.735 26.868 1.00 59.56 83 ILE A C 1
ATOM 682 O O . ILE A 1 83 ? -4.290 -14.621 27.237 1.00 59.56 83 ILE A O 1
ATOM 686 N N . HIS A 1 84 ? -6.482 -14.416 27.663 1.00 63.84 84 HIS A N 1
ATOM 687 C CA . HIS A 1 84 ? -6.324 -13.909 29.035 1.00 63.84 84 HIS A CA 1
ATOM 688 C C . HIS A 1 84 ? -5.557 -14.889 29.925 1.00 63.84 84 HIS A C 1
ATOM 690 O O . HIS A 1 84 ? -4.647 -14.483 30.640 1.00 63.84 84 HIS A O 1
ATOM 696 N N . ALA A 1 85 ? -5.895 -16.179 29.869 1.00 66.50 85 ALA A N 1
ATOM 697 C CA . ALA A 1 85 ? -5.210 -17.210 30.641 1.00 66.50 85 ALA A CA 1
ATOM 698 C C . ALA A 1 85 ? -3.722 -17.285 30.274 1.00 66.50 85 ALA A C 1
ATOM 700 O O . ALA A 1 85 ? -2.871 -17.334 31.161 1.00 66.50 85 ALA A O 1
ATOM 701 N N . LYS A 1 86 ? -3.410 -17.218 28.975 1.00 62.22 86 LYS A N 1
ATOM 702 C CA . LYS A 1 86 ? -2.034 -17.204 28.475 1.00 62.22 86 LYS A CA 1
ATOM 703 C C . LYS A 1 86 ? -1.302 -15.923 28.879 1.00 62.22 86 LYS A C 1
ATOM 705 O O . LYS A 1 86 ? -0.155 -15.993 29.289 1.00 62.22 86 LYS A O 1
ATOM 710 N N . GLY A 1 87 ? -1.975 -14.774 28.863 1.00 59.94 87 GLY A N 1
ATOM 711 C CA . GLY A 1 87 ? -1.445 -13.525 29.415 1.00 59.94 87 GLY A CA 1
ATOM 712 C C . GLY A 1 87 ? -1.071 -13.653 30.881 1.00 59.94 87 GLY A C 1
ATOM 713 O O . GLY A 1 87 ? 0.075 -13.410 31.242 1.00 59.94 87 GLY A O 1
ATOM 714 N N . ASN A 1 88 ? -2.002 -14.126 31.708 1.00 66.25 88 ASN A N 1
ATOM 715 C CA . ASN A 1 88 ? -1.785 -14.293 33.142 1.00 66.25 88 ASN A CA 1
ATOM 716 C C . ASN A 1 88 ? -0.612 -15.237 33.450 1.00 66.25 88 ASN A C 1
ATOM 718 O O . ASN A 1 88 ? 0.173 -14.949 34.350 1.00 66.25 88 ASN A O 1
ATOM 722 N N . GLN A 1 89 ? -0.451 -16.327 32.688 1.00 60.28 89 GLN A N 1
ATOM 723 C CA . GLN A 1 89 ? 0.706 -17.230 32.805 1.00 60.28 89 GLN A CA 1
ATOM 724 C C . GLN A 1 89 ? 2.039 -16.531 32.509 1.00 60.28 89 GLN A C 1
ATOM 726 O O . GLN A 1 89 ? 3.060 -16.880 33.095 1.00 60.28 89 GLN A O 1
ATOM 731 N N . LEU A 1 90 ? 2.022 -15.537 31.624 1.00 52.59 90 LEU A N 1
ATOM 732 C CA . LEU A 1 90 ? 3.182 -14.736 31.240 1.00 52.59 90 LEU A CA 1
ATOM 733 C C . LEU A 1 90 ? 3.356 -13.475 32.105 1.00 52.59 90 LEU A C 1
ATOM 735 O O . LEU A 1 90 ? 4.248 -12.673 31.839 1.00 52.59 90 LEU A O 1
ATOM 739 N N . GLY A 1 91 ? 2.510 -13.277 33.124 1.00 50.69 91 GLY A N 1
ATOM 740 C CA . GLY A 1 91 ? 2.499 -12.062 33.944 1.00 50.69 91 GLY A CA 1
ATOM 741 C C . GLY A 1 91 ? 1.976 -10.822 33.207 1.00 50.69 91 GLY A C 1
ATOM 742 O O . GLY A 1 91 ? 2.279 -9.699 33.604 1.00 50.69 91 GLY A O 1
ATOM 743 N N . ILE A 1 92 ? 1.212 -11.013 32.129 1.00 47.78 92 ILE A N 1
ATOM 744 C CA . ILE A 1 92 ? 0.663 -9.958 31.276 1.00 47.78 92 ILE A CA 1
ATOM 745 C C . ILE A 1 92 ? -0.860 -9.927 31.427 1.00 47.78 92 ILE A C 1
ATOM 747 O O . ILE A 1 92 ? -1.553 -10.856 31.018 1.00 47.78 92 ILE A O 1
ATOM 751 N N . ASP A 1 93 ? -1.401 -8.833 31.954 1.00 56.38 93 ASP A N 1
ATOM 752 C CA . ASP A 1 93 ? -2.849 -8.629 31.967 1.00 56.38 93 ASP A CA 1
ATOM 753 C C . ASP A 1 93 ? -3.334 -8.205 30.571 1.00 56.38 93 ASP A C 1
ATOM 755 O O . ASP A 1 93 ? -2.848 -7.229 30.004 1.00 56.38 93 ASP A O 1
ATOM 759 N N . PHE A 1 94 ? -4.276 -8.950 29.992 1.00 51.50 94 PHE A N 1
ATOM 760 C CA . PHE A 1 94 ? -4.895 -8.611 28.706 1.00 51.50 94 PHE A CA 1
ATOM 761 C C . PHE A 1 94 ? -6.316 -8.063 28.836 1.00 51.50 94 PHE A C 1
ATOM 763 O O . PHE A 1 94 ? -6.967 -7.865 27.810 1.00 51.50 94 PHE A O 1
ATOM 770 N N . LYS A 1 95 ? -6.800 -7.809 30.056 1.00 52.47 95 LYS A N 1
ATOM 771 C CA . LYS A 1 95 ? -8.179 -7.392 30.328 1.00 52.47 95 LYS A CA 1
ATOM 772 C C . LYS A 1 95 ? -8.638 -6.212 29.465 1.00 52.47 95 LYS A C 1
ATOM 774 O O . LYS A 1 95 ? -9.698 -6.302 28.853 1.00 52.47 95 LYS A O 1
ATOM 779 N N . ASP A 1 96 ? -7.785 -5.205 29.300 1.00 49.38 96 ASP A N 1
ATOM 780 C CA . ASP A 1 96 ? -8.113 -3.982 28.554 1.00 49.38 96 ASP A CA 1
ATOM 781 C C . ASP A 1 96 ? -7.752 -4.076 27.056 1.00 49.38 96 ASP A C 1
ATOM 783 O O . ASP A 1 96 ? -8.068 -3.192 26.265 1.00 49.38 96 ASP A O 1
ATOM 787 N N . CYS A 1 97 ? -7.107 -5.166 26.618 1.00 46.16 97 CYS A N 1
ATOM 788 C CA . CYS A 1 97 ? -6.704 -5.357 25.216 1.00 46.16 97 CYS A CA 1
ATOM 789 C C . CYS A 1 97 ? -7.872 -5.696 24.279 1.00 46.16 97 CYS A C 1
ATOM 791 O O . CYS A 1 97 ? -7.696 -5.715 23.060 1.00 46.16 97 CYS A O 1
ATOM 793 N N . PHE A 1 98 ? -9.033 -6.025 24.841 1.00 51.28 98 PHE A N 1
ATOM 794 C CA . PHE A 1 98 ? -10.252 -6.363 24.103 1.00 51.28 98 PHE A CA 1
ATOM 795 C C . PHE A 1 98 ? -11.371 -5.353 24.346 1.00 51.28 98 PHE A C 1
ATOM 797 O O . PHE A 1 98 ? -12.437 -5.451 23.729 1.00 51.28 98 PHE A O 1
ATOM 804 N N . GLU A 1 99 ? -11.136 -4.382 25.230 1.00 53.75 99 GLU A N 1
ATOM 805 C CA . GLU A 1 99 ? -12.073 -3.302 25.459 1.00 53.75 99 GLU A CA 1
ATOM 806 C C . GLU A 1 99 ? -12.024 -2.365 24.256 1.00 53.75 99 GLU A C 1
ATOM 808 O O . GLU A 1 99 ? -11.023 -1.721 23.944 1.00 53.75 99 GLU A O 1
ATOM 813 N N . LYS A 1 100 ? -13.138 -2.326 23.523 1.00 58.28 100 LYS A N 1
ATOM 814 C CA . LYS A 1 100 ? -13.349 -1.308 22.497 1.00 58.28 100 LYS A CA 1
ATOM 815 C C . LYS A 1 100 ? -13.223 0.049 23.173 1.00 58.28 100 LYS A C 1
ATOM 817 O O . LYS A 1 100 ? -13.815 0.234 24.236 1.00 58.28 100 LYS A O 1
ATOM 822 N N . SER A 1 101 ? -12.537 0.997 22.541 1.00 63.91 101 SER A N 1
ATOM 823 C CA . SER A 1 101 ? -12.480 2.356 23.076 1.00 63.91 101 SER A CA 1
ATOM 824 C C . SER A 1 101 ? -13.898 2.889 23.325 1.00 63.91 101 SER A C 1
ATOM 826 O O . SER A 1 101 ? -14.839 2.563 22.591 1.00 63.91 101 SER A O 1
ATOM 828 N N . ASP A 1 102 ? -14.068 3.720 24.352 1.00 66.00 102 ASP A N 1
ATOM 829 C CA . ASP A 1 102 ? -15.355 4.354 24.668 1.00 66.00 102 ASP A CA 1
ATOM 830 C C . ASP A 1 102 ? -15.979 5.037 23.446 1.00 66.00 102 ASP A C 1
ATOM 832 O O . ASP A 1 102 ? -17.198 5.026 23.264 1.00 66.00 102 ASP A O 1
ATOM 836 N N . CYS A 1 103 ? -15.133 5.615 22.588 1.00 66.69 103 CYS A N 1
ATOM 837 C CA . CYS A 1 103 ? -15.533 6.200 21.316 1.00 66.69 103 CYS A CA 1
ATOM 838 C C . CYS A 1 103 ? -16.205 5.158 20.410 1.00 66.69 103 CYS A C 1
ATOM 840 O O . CYS A 1 103 ? -17.332 5.367 19.959 1.00 66.69 103 CYS A O 1
ATOM 842 N N . ILE A 1 104 ? -15.566 4.002 20.213 1.00 70.62 104 ILE A N 1
ATOM 843 C CA . ILE A 1 104 ? -16.082 2.907 19.387 1.00 70.62 104 ILE A CA 1
ATOM 844 C C . ILE A 1 104 ? -17.371 2.334 19.968 1.00 70.62 104 ILE A C 1
ATOM 846 O O . ILE A 1 104 ? -18.322 2.115 19.222 1.00 70.62 104 ILE A O 1
ATOM 850 N N . GLN A 1 105 ? -17.463 2.143 21.284 1.00 75.12 105 GLN A N 1
ATOM 851 C CA . GLN A 1 105 ? -18.694 1.651 21.912 1.00 75.12 105 GLN A CA 1
ATOM 852 C C . GLN A 1 105 ? -19.861 2.635 21.734 1.00 75.12 105 GLN A C 1
ATOM 854 O O . GLN A 1 105 ? -20.971 2.237 21.360 1.00 75.12 105 GLN A O 1
ATOM 859 N N . LYS A 1 106 ? -19.613 3.935 21.948 1.00 77.25 106 LYS A N 1
ATOM 860 C CA . LYS A 1 106 ? -20.607 4.998 21.732 1.00 77.25 106 LYS A CA 1
ATOM 861 C C . LYS A 1 106 ? -21.032 5.069 20.270 1.00 77.25 106 LYS A C 1
ATOM 863 O O . LYS A 1 106 ? -22.231 5.150 20.001 1.00 77.25 106 LYS A O 1
ATOM 868 N N . LEU A 1 107 ? -20.082 4.979 19.340 1.00 76.88 107 LEU A N 1
ATOM 869 C CA . LEU A 1 107 ? -20.364 4.991 17.910 1.00 76.88 107 LEU A CA 1
ATOM 870 C C . LEU A 1 107 ? -21.165 3.754 17.492 1.00 76.88 107 LEU A C 1
ATOM 872 O O . LEU A 1 107 ? -22.163 3.907 16.800 1.00 76.88 107 LEU A O 1
ATOM 876 N N . GLN A 1 108 ? -20.824 2.553 17.971 1.00 80.31 108 GLN A N 1
ATOM 877 C CA . GLN A 1 108 ? -21.608 1.334 17.714 1.00 80.31 108 GLN A CA 1
ATOM 878 C C . GLN A 1 108 ? -23.046 1.483 18.176 1.00 80.31 108 GLN A C 1
ATOM 880 O O . GLN A 1 108 ? -23.968 1.162 17.432 1.00 80.31 108 GLN A O 1
ATOM 885 N N . LYS A 1 109 ? -23.247 2.001 19.389 1.00 85.44 109 LYS A N 1
ATOM 886 C CA . LYS A 1 109 ? -24.584 2.224 19.936 1.00 85.44 109 LYS A CA 1
ATOM 887 C C . LYS A 1 109 ? -25.355 3.264 19.123 1.00 85.44 109 LYS A C 1
ATOM 889 O O . LYS A 1 109 ? -26.518 3.042 18.803 1.00 85.44 109 LYS A O 1
ATOM 894 N N . ALA A 1 110 ? -24.720 4.376 18.757 1.00 84.94 110 ALA A N 1
ATOM 895 C CA . ALA A 1 110 ? -25.329 5.409 17.922 1.00 84.94 110 ALA A CA 1
ATOM 896 C C . ALA A 1 110 ? -25.690 4.876 16.523 1.00 84.94 110 ALA A C 1
ATOM 898 O O . ALA A 1 110 ? -26.786 5.138 16.022 1.00 84.94 110 ALA A O 1
ATOM 899 N N . VAL A 1 111 ? -24.808 4.063 15.932 1.00 83.19 111 VAL A N 1
ATOM 900 C CA . VAL A 1 111 ? -25.032 3.428 14.632 1.00 83.19 111 VAL A CA 1
ATOM 901 C C . VAL A 1 111 ? -26.166 2.398 14.708 1.00 83.19 111 VAL A C 1
ATOM 903 O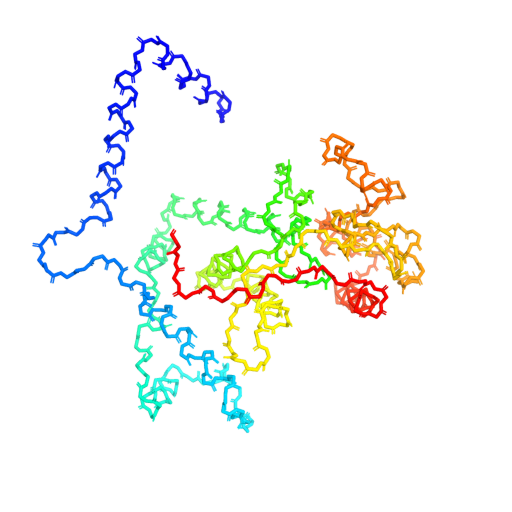 O . VAL A 1 111 ? -27.066 2.417 13.870 1.00 83.19 111 VAL A O 1
ATOM 906 N N . ALA A 1 112 ? -26.189 1.550 15.740 1.00 84.81 112 ALA A N 1
ATOM 907 C CA . ALA A 1 112 ? -27.260 0.578 15.973 1.00 84.81 112 ALA A CA 1
ATOM 908 C C . ALA A 1 112 ? -28.623 1.256 16.197 1.00 84.81 112 ALA A C 1
ATOM 910 O O . ALA A 1 112 ? -29.646 0.781 15.709 1.00 84.81 112 ALA A O 1
ATOM 911 N N . ASN A 1 113 ? -28.623 2.417 16.855 1.00 89.50 113 ASN A N 1
ATOM 912 C CA . ASN A 1 113 ? -29.809 3.244 17.075 1.00 89.50 113 ASN A CA 1
ATOM 913 C C . ASN A 1 113 ? -30.217 4.084 15.852 1.00 89.50 113 ASN A C 1
ATOM 915 O O . ASN A 1 113 ? -31.097 4.932 15.978 1.00 89.50 113 ASN A O 1
ATOM 919 N N . ARG A 1 114 ? -29.591 3.881 14.681 1.00 85.69 114 ARG A N 1
ATOM 920 C CA . ARG A 1 114 ? -29.907 4.600 13.432 1.00 85.69 114 ARG A CA 1
ATOM 921 C C . ARG A 1 114 ? -29.809 6.130 13.562 1.00 85.69 114 ARG A C 1
ATOM 923 O O . ARG A 1 114 ? -30.580 6.859 12.943 1.00 85.69 114 ARG A O 1
ATOM 930 N N . GLN A 1 115 ? -28.879 6.619 14.389 1.00 91.31 115 GLN A N 1
ATOM 931 C CA . GLN A 1 115 ? -28.618 8.055 14.511 1.00 91.31 115 GLN A CA 1
ATOM 932 C C . GLN A 1 115 ? -27.920 8.594 13.264 1.00 91.31 115 GLN A C 1
ATOM 934 O O . GLN A 1 115 ? -26.720 8.384 13.094 1.00 91.31 115 GLN A O 1
ATOM 939 N N . GLU A 1 116 ? -28.655 9.340 12.441 1.00 90.25 116 GLU A N 1
ATOM 940 C CA . GLU A 1 116 ? -28.226 9.787 11.108 1.00 90.25 116 GLU A CA 1
ATOM 941 C C . GLU A 1 116 ? -26.810 10.390 11.068 1.00 90.25 116 GLU A C 1
ATOM 943 O O . GLU A 1 116 ? -26.028 10.112 10.158 1.00 90.25 116 GLU A O 1
ATOM 948 N N . THR A 1 117 ? -26.443 11.194 12.068 1.00 86.06 117 THR A N 1
ATOM 949 C CA . THR A 1 117 ? -25.109 11.802 12.180 1.00 86.06 117 THR A CA 1
ATOM 950 C C . THR A 1 117 ? -23.996 10.767 12.344 1.00 86.06 117 THR A C 1
ATOM 952 O O . THR A 1 117 ? -22.935 10.918 11.741 1.00 86.06 117 THR A O 1
ATOM 955 N N . ALA A 1 118 ? -24.236 9.702 13.110 1.00 85.62 118 ALA A N 1
ATOM 956 C CA . ALA A 1 118 ? -23.288 8.613 13.309 1.00 85.62 118 ALA A CA 1
ATOM 957 C C . ALA A 1 118 ? -23.134 7.751 12.047 1.00 85.62 118 ALA A C 1
ATOM 959 O O . ALA A 1 118 ? -22.008 7.383 11.714 1.00 85.62 118 ALA A O 1
ATOM 960 N N . GLN A 1 119 ? -24.222 7.476 11.308 1.00 87.56 119 GLN A N 1
ATOM 961 C CA . GLN A 1 119 ? -24.104 6.793 10.008 1.00 87.56 119 GLN A CA 1
ATOM 962 C C . GLN A 1 119 ? -23.302 7.629 9.014 1.00 87.56 119 GLN A C 1
ATOM 964 O O . GLN A 1 119 ? -22.361 7.113 8.419 1.00 87.56 119 GLN A O 1
ATOM 969 N N . LYS A 1 120 ? -23.608 8.926 8.890 1.00 88.25 120 LYS A N 1
ATOM 970 C CA . LYS A 1 120 ? -22.867 9.825 7.993 1.00 88.25 120 LYS A CA 1
ATOM 971 C C . LYS A 1 120 ? -21.384 9.891 8.348 1.00 88.25 120 LYS A C 1
ATOM 973 O O . LYS A 1 120 ? -20.542 9.816 7.461 1.00 88.25 120 LYS A O 1
ATOM 978 N N . ALA A 1 121 ? -21.051 9.999 9.634 1.00 86.94 121 ALA A N 1
ATOM 979 C CA . ALA A 1 121 ? -19.660 9.997 10.079 1.00 86.94 121 ALA A CA 1
ATOM 980 C C . ALA A 1 121 ? -18.949 8.682 9.713 1.00 86.94 121 ALA A C 1
ATOM 982 O O . ALA A 1 121 ? -17.846 8.716 9.170 1.00 86.94 121 ALA A O 1
ATOM 983 N N . LEU A 1 122 ? -19.592 7.532 9.942 1.00 87.69 122 LEU A N 1
ATOM 984 C CA . LEU A 1 122 ? -19.041 6.228 9.574 1.00 87.69 122 LEU A CA 1
ATOM 985 C C . LEU A 1 122 ? -18.824 6.107 8.057 1.00 87.69 122 LEU A C 1
ATOM 987 O O . LEU A 1 122 ? -17.762 5.667 7.624 1.00 87.69 122 LEU A O 1
ATOM 991 N N . GLU A 1 123 ? -19.790 6.538 7.246 1.00 91.19 123 GLU A N 1
ATOM 992 C CA . GLU A 1 123 ? -19.669 6.563 5.784 1.00 91.19 123 GLU A CA 1
ATOM 993 C C . GLU A 1 123 ? -18.514 7.454 5.318 1.00 91.19 123 GLU A C 1
ATOM 995 O O . GLU A 1 123 ? -17.738 7.046 4.455 1.00 91.19 123 GLU A O 1
ATOM 1000 N N . MET A 1 124 ? -18.350 8.637 5.917 1.00 92.25 124 MET A N 1
ATOM 1001 C CA . MET A 1 124 ? -17.246 9.548 5.604 1.00 92.25 124 MET A CA 1
ATOM 1002 C C . MET A 1 124 ? -15.883 8.918 5.895 1.00 92.25 124 MET A C 1
ATOM 1004 O O . MET A 1 124 ? -14.979 9.002 5.058 1.00 92.25 124 MET A O 1
ATOM 1008 N N . VAL A 1 125 ? -15.730 8.281 7.059 1.00 90.25 125 VAL A N 1
ATOM 1009 C CA . VAL A 1 125 ? -14.476 7.621 7.442 1.00 90.25 125 VAL A CA 1
ATOM 1010 C C . VAL A 1 125 ? -14.194 6.442 6.512 1.00 90.25 125 VAL A C 1
ATOM 1012 O O . VAL A 1 125 ? -13.108 6.377 5.941 1.00 90.25 125 VAL A O 1
ATOM 1015 N N . LYS A 1 126 ? -15.178 5.562 6.281 1.00 94.12 126 LYS A N 1
ATOM 1016 C CA . LYS A 1 126 ? -15.045 4.426 5.356 1.00 94.12 126 LYS A CA 1
ATOM 1017 C C . LYS A 1 126 ? -14.651 4.873 3.956 1.00 94.12 126 LYS A C 1
ATOM 1019 O O . LYS A 1 126 ? -13.728 4.319 3.368 1.00 94.12 126 LYS A O 1
ATOM 1024 N N . PHE A 1 127 ? -15.352 5.872 3.423 1.00 95.50 127 PHE A N 1
ATOM 1025 C CA . PHE A 1 127 ? -15.076 6.403 2.097 1.00 95.50 127 PHE A CA 1
ATOM 1026 C C . PHE A 1 127 ? -13.653 6.955 2.019 1.00 95.50 127 PHE A C 1
ATOM 1028 O O . PHE A 1 127 ? -12.923 6.630 1.087 1.00 95.50 127 PHE A O 1
ATOM 1035 N N . THR A 1 128 ? -13.241 7.747 3.009 1.00 95.31 128 THR A N 1
ATOM 1036 C CA . THR A 1 128 ? -11.904 8.349 3.044 1.00 95.31 128 THR A CA 1
ATOM 1037 C C . THR A 1 128 ? -10.822 7.280 3.128 1.00 95.31 128 THR A C 1
ATOM 1039 O O . THR A 1 128 ? -9.905 7.286 2.311 1.00 95.31 128 THR A O 1
ATOM 1042 N N . LEU A 1 129 ? -10.957 6.323 4.049 1.00 95.38 129 LEU A N 1
ATOM 1043 C CA . LEU A 1 129 ? -9.984 5.250 4.218 1.00 95.38 129 LEU A CA 1
ATOM 1044 C C . LEU A 1 129 ? -9.905 4.352 2.980 1.00 95.38 129 LEU A C 1
ATOM 1046 O O . LEU A 1 129 ? -8.811 4.016 2.546 1.00 95.38 129 LEU A O 1
ATOM 1050 N N . MET A 1 130 ? -11.041 4.034 2.353 1.00 96.56 130 MET A N 1
ATOM 1051 C CA . MET A 1 130 ? -11.057 3.301 1.087 1.00 96.56 130 MET A CA 1
ATOM 1052 C C . MET A 1 130 ? -10.345 4.082 -0.025 1.00 96.56 130 MET A C 1
ATOM 1054 O O . MET A 1 130 ? -9.621 3.492 -0.817 1.00 96.56 130 MET A O 1
ATOM 1058 N N . LYS A 1 131 ? -10.504 5.410 -0.100 1.00 96.94 131 LYS A N 1
ATOM 1059 C CA . LYS A 1 131 ? -9.777 6.225 -1.088 1.00 96.94 131 LYS A CA 1
ATOM 1060 C C . LYS A 1 131 ? -8.276 6.304 -0.811 1.00 96.94 131 LYS A C 1
ATOM 1062 O O . LYS A 1 131 ? -7.517 6.319 -1.771 1.00 96.94 131 LYS A O 1
ATOM 1067 N N . ILE A 1 132 ? -7.860 6.304 0.454 1.00 97.62 132 ILE A N 1
ATOM 1068 C CA . ILE A 1 132 ? -6.446 6.219 0.845 1.00 97.62 132 ILE A CA 1
ATOM 1069 C C . ILE A 1 132 ? -5.872 4.847 0.460 1.00 97.62 132 ILE A C 1
ATOM 1071 O O . ILE A 1 132 ? -4.865 4.786 -0.235 1.00 97.62 132 ILE A O 1
ATOM 1075 N N . ALA A 1 133 ? -6.549 3.755 0.830 1.00 97.44 133 ALA A N 1
ATOM 1076 C CA . ALA A 1 133 ? -6.128 2.377 0.556 1.00 97.44 133 ALA A CA 1
ATOM 1077 C C . ALA A 1 133 ? -6.071 2.031 -0.941 1.00 97.44 133 ALA A C 1
ATOM 1079 O O . ALA A 1 133 ? -5.226 1.252 -1.371 1.00 97.44 133 ALA A O 1
ATOM 1080 N N . ARG A 1 134 ? -6.948 2.630 -1.751 1.00 97.38 134 ARG A N 1
ATOM 1081 C CA . ARG A 1 134 ? -6.933 2.488 -3.215 1.00 97.38 134 ARG A CA 1
ATOM 1082 C C . ARG A 1 134 ? -5.998 3.475 -3.914 1.00 97.38 134 ARG A C 1
ATOM 1084 O O . ARG A 1 134 ? -5.735 3.318 -5.103 1.00 97.38 134 ARG A O 1
ATOM 1091 N N . GLY A 1 135 ? -5.529 4.499 -3.203 1.00 98.06 135 GLY A N 1
ATOM 1092 C CA . GLY A 1 135 ? -4.652 5.545 -3.720 1.00 98.06 135 GLY A CA 1
ATOM 1093 C C . GLY A 1 135 ? -3.245 5.040 -4.038 1.00 98.06 135 GLY A C 1
ATOM 1094 O O . GLY A 1 135 ? -2.872 3.935 -3.657 1.00 98.06 135 GLY A O 1
ATOM 1095 N N . GLY A 1 136 ? -2.448 5.877 -4.699 1.00 97.81 136 GLY A N 1
ATOM 1096 C CA . GLY A 1 136 ? -1.015 5.638 -4.896 1.00 97.81 136 GLY A CA 1
ATOM 1097 C C . GLY A 1 136 ? -0.157 5.927 -3.663 1.00 97.81 136 GLY A C 1
ATOM 1098 O O . GLY A 1 136 ? 1.020 5.588 -3.641 1.00 97.81 136 GLY A O 1
ATOM 1099 N N . ILE A 1 137 ? -0.748 6.498 -2.606 1.00 98.12 137 ILE A N 1
ATOM 1100 C CA . ILE A 1 137 ? -0.133 6.540 -1.273 1.00 98.12 137 ILE A CA 1
ATOM 1101 C C . ILE A 1 137 ? 0.006 5.145 -0.643 1.00 98.12 137 ILE A C 1
ATOM 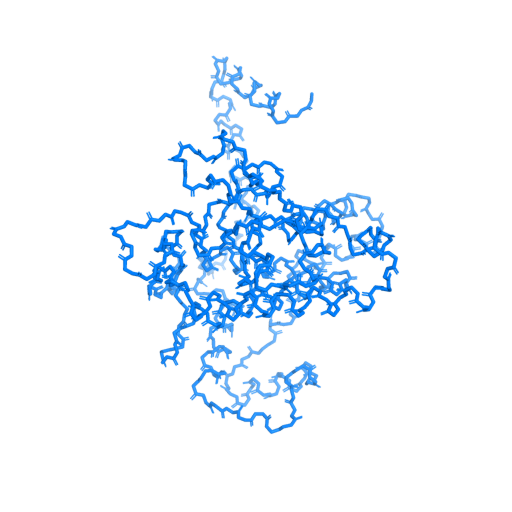1103 O O . ILE A 1 137 ? 0.876 4.945 0.196 1.00 98.12 137 ILE A O 1
ATOM 1107 N N . HIS A 1 138 ? -0.813 4.173 -1.045 1.00 98.69 138 HIS A N 1
ATOM 1108 C CA . HIS A 1 138 ? -0.626 2.775 -0.674 1.00 98.69 138 HIS A CA 1
ATOM 1109 C C . HIS A 1 138 ? 0.390 2.134 -1.624 1.00 98.69 138 HIS A C 1
ATOM 1111 O O . HIS A 1 138 ? 0.213 2.159 -2.843 1.00 98.69 138 HIS A O 1
ATOM 1117 N N . ASP A 1 139 ? 1.448 1.530 -1.087 1.00 98.38 139 ASP A N 1
ATOM 1118 C CA . ASP A 1 139 ? 2.390 0.776 -1.907 1.00 98.38 139 ASP A CA 1
ATOM 1119 C C . ASP A 1 139 ? 1.807 -0.599 -2.251 1.00 98.38 139 ASP A C 1
ATOM 1121 O O . ASP A 1 139 ? 2.048 -1.593 -1.574 1.00 98.38 139 ASP A O 1
ATOM 1125 N N . HIS A 1 140 ? 1.060 -0.666 -3.351 1.00 97.94 140 HIS A N 1
ATOM 1126 C CA . HIS A 1 140 ? 0.337 -1.871 -3.783 1.00 97.94 140 HIS A CA 1
ATOM 1127 C C . HIS A 1 140 ? 1.203 -3.115 -4.031 1.00 97.94 140 HIS A C 1
ATOM 1129 O O . HIS A 1 140 ? 0.651 -4.208 -4.174 1.00 97.94 140 HIS A O 1
ATOM 1135 N N . VAL A 1 141 ? 2.529 -2.961 -4.126 1.00 98.12 141 VAL A N 1
ATOM 1136 C CA . VAL A 1 141 ? 3.495 -4.060 -4.309 1.00 98.12 141 VAL A CA 1
ATOM 1137 C C . VAL A 1 141 ? 4.298 -4.302 -3.034 1.00 98.12 141 VAL A C 1
ATOM 1139 O O . VAL A 1 141 ? 4.532 -5.448 -2.658 1.00 98.12 141 VAL A O 1
ATOM 1142 N N . GLY A 1 142 ? 4.756 -3.229 -2.390 1.00 95.44 142 GLY A N 1
ATOM 1143 C CA . GLY A 1 142 ? 5.596 -3.289 -1.198 1.00 95.44 142 GLY A CA 1
ATOM 1144 C C . GLY A 1 142 ? 4.830 -3.280 0.122 1.00 95.44 142 GLY A C 1
ATOM 1145 O O . GLY A 1 142 ? 5.481 -3.356 1.156 1.00 95.44 142 GLY A O 1
ATOM 1146 N N . SER A 1 143 ? 3.501 -3.218 0.129 1.00 96.75 143 SER A 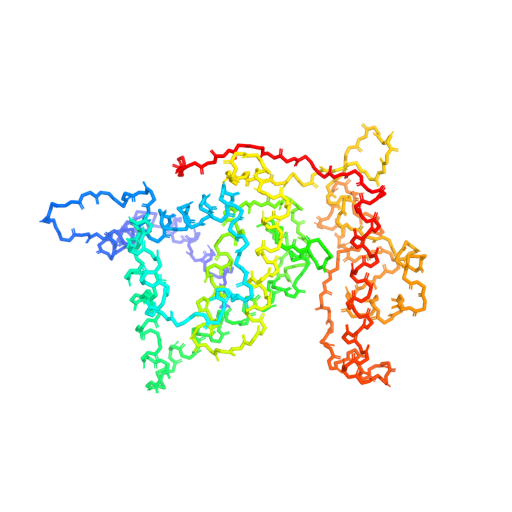N 1
ATOM 1147 C CA . SER A 1 143 ? 2.676 -3.046 1.332 1.00 96.75 143 SER A CA 1
ATOM 1148 C C . SER A 1 143 ? 2.966 -1.753 2.111 1.00 96.75 143 SER A C 1
ATOM 1150 O O . SER A 1 143 ? 4.007 -1.097 1.964 1.00 96.75 143 SER A O 1
ATOM 1152 N N . GLY A 1 144 ? 2.040 -1.389 2.991 1.00 97.25 144 GLY A N 1
ATOM 1153 C CA . GLY A 1 144 ? 2.128 -0.196 3.821 1.00 97.25 144 GLY A CA 1
ATOM 1154 C C . GLY A 1 144 ? 1.962 1.102 3.031 1.00 97.25 144 GLY A C 1
ATOM 1155 O O . GLY A 1 144 ? 1.826 1.129 1.807 1.00 97.25 144 GLY A O 1
ATOM 1156 N N . PHE A 1 145 ? 1.960 2.211 3.761 1.00 98.50 145 PHE A N 1
ATOM 1157 C CA . PHE A 1 145 ? 1.593 3.519 3.221 1.00 98.50 145 PHE A CA 1
ATOM 1158 C C . PHE A 1 145 ? 2.763 4.497 3.189 1.00 98.50 145 PHE A C 1
ATOM 1160 O O . PHE A 1 145 ? 3.529 4.599 4.142 1.00 98.50 145 PHE A O 1
ATOM 1167 N N . HIS A 1 146 ? 2.873 5.253 2.109 1.00 98.19 146 HIS A N 1
ATOM 1168 C CA . HIS A 1 146 ? 3.722 6.432 2.040 1.00 98.19 146 HIS A CA 1
ATOM 1169 C C . HIS A 1 146 ? 3.171 7.557 2.932 1.00 98.19 146 HIS A C 1
ATOM 1171 O O . HIS A 1 146 ? 1.993 7.568 3.292 1.00 98.19 146 HIS A O 1
ATOM 1177 N N . ARG A 1 147 ? 4.028 8.508 3.303 1.00 95.62 147 ARG A N 1
ATOM 1178 C CA . ARG A 1 147 ? 3.783 9.473 4.382 1.00 95.62 147 ARG A CA 1
ATOM 1179 C C . ARG A 1 147 ? 2.608 10.407 4.106 1.00 95.62 147 ARG A C 1
ATOM 1181 O O . ARG A 1 147 ? 1.774 10.642 4.974 1.00 95.62 147 ARG A O 1
ATOM 1188 N N . TYR A 1 148 ? 2.543 10.978 2.907 1.00 93.75 148 TYR A N 1
ATOM 1189 C CA . TYR A 1 148 ? 1.435 11.839 2.493 1.00 93.75 148 TYR A CA 1
ATOM 1190 C C . TYR A 1 148 ? 1.297 11.875 0.972 1.00 93.75 148 TYR A C 1
ATOM 1192 O O . TYR A 1 148 ? 2.223 11.529 0.248 1.00 93.75 148 TYR A O 1
ATOM 1200 N N . SER A 1 149 ? 0.137 12.323 0.488 1.00 94.44 149 SER A N 1
ATOM 1201 C CA . SER A 1 149 ? -0.112 12.592 -0.932 1.00 94.44 149 SER A CA 1
ATOM 1202 C C . SER A 1 149 ? 0.032 14.082 -1.225 1.00 94.44 149 SER A C 1
ATOM 1204 O O . SER A 1 149 ? -0.502 14.923 -0.500 1.00 94.44 149 SER A O 1
ATOM 1206 N N . THR A 1 150 ? 0.711 14.417 -2.318 1.00 92.31 150 THR A N 1
ATOM 1207 C CA . THR A 1 150 ? 0.864 15.795 -2.812 1.00 92.31 150 THR A CA 1
ATOM 1208 C C . THR A 1 150 ? -0.376 16.286 -3.567 1.00 92.31 150 THR A C 1
ATOM 1210 O O . THR A 1 150 ? -0.484 17.466 -3.927 1.00 92.31 150 THR A O 1
ATOM 1213 N N . ASP A 1 151 ? -1.347 15.403 -3.809 1.00 92.88 151 ASP A N 1
ATOM 1214 C CA . ASP A 1 151 ? -2.629 15.718 -4.427 1.00 92.88 151 ASP A CA 1
ATOM 1215 C C . ASP A 1 151 ? -3.840 15.252 -3.604 1.00 92.88 151 ASP A C 1
ATOM 1217 O O . ASP A 1 151 ? -3.752 14.453 -2.671 1.00 92.88 151 ASP A O 1
ATOM 1221 N N . ARG A 1 152 ? -5.009 15.774 -3.990 1.00 92.38 152 ARG A N 1
ATOM 1222 C CA . ARG A 1 152 ? -6.305 15.513 -3.346 1.00 92.38 152 ARG A CA 1
ATOM 1223 C C . ARG A 1 152 ? -6.935 14.160 -3.701 1.00 92.38 152 ARG A C 1
ATOM 1225 O O . ARG A 1 152 ? -8.044 13.888 -3.246 1.00 92.38 152 ARG A O 1
ATOM 1232 N N . TYR A 1 153 ? -6.311 13.399 -4.595 1.00 92.38 153 TYR A N 1
ATOM 1233 C CA . TYR A 1 153 ? -6.790 12.111 -5.092 1.00 92.38 153 TYR A CA 1
ATOM 1234 C C . TYR A 1 153 ? -6.077 10.935 -4.421 1.00 92.38 153 TYR A C 1
ATOM 1236 O O . TYR A 1 153 ? -6.407 9.795 -4.738 1.00 92.38 153 TYR A O 1
ATOM 1244 N N . TRP A 1 154 ? -5.151 11.211 -3.494 1.00 97.06 154 TRP A N 1
ATOM 1245 C CA . TRP A 1 154 ? -4.283 10.216 -2.862 1.00 97.06 154 TRP A CA 1
ATOM 1246 C C . TRP A 1 154 ? -3.376 9.508 -3.870 1.00 97.06 154 TRP A C 1
ATOM 1248 O O . TRP A 1 154 ? -3.012 8.356 -3.651 1.00 97.06 154 TRP A O 1
ATOM 1258 N N . HIS A 1 155 ? -3.068 10.152 -5.001 1.00 96.69 155 HIS A N 1
ATOM 1259 C CA . HIS A 1 155 ? -2.386 9.509 -6.120 1.00 96.69 155 HIS A CA 1
ATOM 1260 C C . HIS A 1 155 ? -0.871 9.642 -6.030 1.00 96.69 155 HIS A C 1
ATOM 1262 O O . HIS A 1 155 ? -0.213 8.612 -5.990 1.00 96.69 155 HIS A O 1
ATOM 1268 N N . VAL A 1 156 ? -0.316 10.853 -5.990 1.00 96.56 156 VAL A N 1
ATOM 1269 C CA . VAL A 1 156 ? 1.142 11.056 -5.994 1.00 96.56 156 VAL A CA 1
ATOM 1270 C C . VAL A 1 156 ? 1.667 11.206 -4.561 1.00 96.56 156 VAL A C 1
ATOM 1272 O O . VAL A 1 156 ? 1.439 12.259 -3.953 1.00 96.56 156 VAL A O 1
ATOM 1275 N N . PRO A 1 157 ? 2.355 10.198 -3.995 1.00 95.69 157 PRO A N 1
ATOM 1276 C CA . PRO A 1 157 ? 2.897 10.285 -2.648 1.00 95.69 157 PRO A CA 1
ATOM 1277 C C . PRO A 1 157 ? 4.203 11.079 -2.584 1.00 95.69 157 PRO A C 1
ATOM 1279 O O . PRO A 1 157 ? 4.896 11.231 -3.584 1.00 95.69 157 PRO A O 1
ATOM 1282 N N . HIS A 1 158 ? 4.551 11.508 -1.374 1.00 94.94 158 HIS A N 1
ATOM 1283 C CA . HIS A 1 158 ? 5.944 11.617 -0.956 1.00 94.94 158 HIS A CA 1
ATOM 1284 C C . HIS A 1 158 ? 6.377 10.252 -0.415 1.00 94.94 158 HIS A C 1
ATOM 1286 O O . HIS A 1 158 ? 5.759 9.757 0.531 1.00 94.94 158 HIS A O 1
ATOM 1292 N N . PHE A 1 159 ? 7.383 9.623 -1.023 1.00 96.94 159 PHE A N 1
ATOM 1293 C CA . PHE A 1 159 ? 7.565 8.161 -0.948 1.00 96.94 159 PHE A CA 1
ATOM 1294 C C . PHE A 1 159 ? 8.132 7.618 0.373 1.00 96.94 159 PHE A C 1
ATOM 1296 O O . PHE A 1 159 ? 8.163 6.402 0.560 1.00 96.94 159 PHE A O 1
ATOM 1303 N N . GLU A 1 160 ? 8.510 8.493 1.303 1.00 97.19 160 GLU A N 1
ATOM 1304 C CA . GLU A 1 160 ? 8.896 8.129 2.672 1.00 97.19 160 GLU A CA 1
ATOM 1305 C C . GLU A 1 160 ? 7.786 7.308 3.345 1.00 97.19 160 GLU A C 1
ATOM 1307 O O . GLU A 1 160 ? 6.602 7.595 3.159 1.00 97.19 160 GLU A O 1
ATOM 1312 N N . LYS A 1 161 ? 8.139 6.311 4.156 1.00 97.56 161 LYS A N 1
ATOM 1313 C CA . LYS A 1 161 ? 7.177 5.543 4.957 1.00 97.56 161 LYS A CA 1
ATOM 1314 C C . LYS A 1 161 ? 7.554 5.631 6.426 1.00 97.56 161 LYS A C 1
ATOM 1316 O O . LYS A 1 161 ? 8.612 5.162 6.830 1.00 97.56 161 LYS A O 1
ATOM 1321 N N . MET A 1 162 ? 6.662 6.185 7.240 1.00 94.88 162 MET A N 1
ATOM 1322 C CA . MET A 1 162 ? 6.907 6.386 8.669 1.00 94.88 162 MET A CA 1
ATOM 1323 C C . MET A 1 162 ? 6.130 5.377 9.509 1.00 94.88 162 MET A C 1
ATOM 1325 O O . MET A 1 162 ? 4.948 5.129 9.258 1.00 94.88 162 MET A O 1
ATOM 1329 N N . LEU A 1 163 ? 6.753 4.854 10.566 1.00 92.25 163 LEU A N 1
ATOM 1330 C CA . LEU A 1 163 ? 6.121 3.906 11.487 1.00 92.25 163 LEU A CA 1
ATOM 1331 C C . LEU A 1 163 ? 4.836 4.465 12.110 1.00 92.25 163 LEU A C 1
ATOM 1333 O O . LEU A 1 163 ? 3.853 3.740 12.258 1.00 92.25 163 LEU A O 1
ATOM 1337 N N . TYR A 1 164 ? 4.826 5.748 12.479 1.00 87.75 164 TYR A N 1
ATOM 1338 C CA . TYR A 1 164 ? 3.665 6.351 13.135 1.00 87.75 164 TYR A CA 1
ATOM 1339 C C . TYR A 1 164 ? 2.457 6.460 12.192 1.00 87.75 164 TYR A C 1
ATOM 1341 O O . TYR A 1 164 ? 1.327 6.318 12.659 1.00 87.75 164 TYR A O 1
ATOM 1349 N N . ASP A 1 165 ? 2.676 6.660 10.887 1.00 93.44 165 ASP A N 1
ATOM 1350 C CA . ASP A 1 165 ? 1.605 6.683 9.884 1.00 93.44 165 ASP A CA 1
ATOM 1351 C C . ASP A 1 165 ? 1.012 5.280 9.721 1.00 93.44 165 ASP A C 1
ATOM 1353 O O . ASP A 1 165 ? -0.210 5.112 9.767 1.00 93.44 165 ASP A O 1
ATOM 1357 N N . GLN A 1 166 ? 1.873 4.253 9.658 1.00 93.88 166 GLN A N 1
ATOM 1358 C CA . GLN A 1 166 ? 1.433 2.854 9.666 1.00 93.88 166 GLN A CA 1
ATOM 1359 C C . GLN A 1 166 ? 0.590 2.542 10.907 1.00 93.88 166 GLN A C 1
ATOM 1361 O O . GLN A 1 166 ? -0.502 1.990 10.797 1.00 93.88 166 GLN A O 1
ATOM 1366 N N . ALA A 1 167 ? 1.072 2.909 12.098 1.00 85.56 167 ALA A N 1
ATOM 1367 C CA . ALA A 1 167 ? 0.401 2.606 13.359 1.00 85.56 167 ALA A CA 1
ATOM 1368 C C . ALA A 1 167 ? -0.980 3.277 13.465 1.00 85.56 167 ALA A C 1
ATOM 1370 O O . ALA A 1 167 ? -1.945 2.641 13.896 1.00 85.56 167 ALA A O 1
ATOM 1371 N N . GLN A 1 168 ? -1.095 4.541 13.044 1.00 85.38 168 GLN A N 1
ATOM 1372 C CA . GLN A 1 168 ? -2.362 5.278 13.055 1.00 85.38 168 GLN A CA 1
ATOM 1373 C C . GLN A 1 168 ? -3.376 4.698 12.058 1.00 85.38 168 GLN A C 1
ATOM 1375 O O . GLN A 1 168 ? -4.548 4.504 12.404 1.00 85.38 168 GLN A O 1
ATOM 1380 N N . LEU A 1 169 ? -2.933 4.367 10.840 1.00 91.19 169 LEU A N 1
ATOM 1381 C CA . LEU A 1 169 ? -3.789 3.723 9.841 1.00 91.19 169 LEU A CA 1
ATOM 1382 C C . LEU A 1 169 ? -4.213 2.320 10.283 1.00 91.1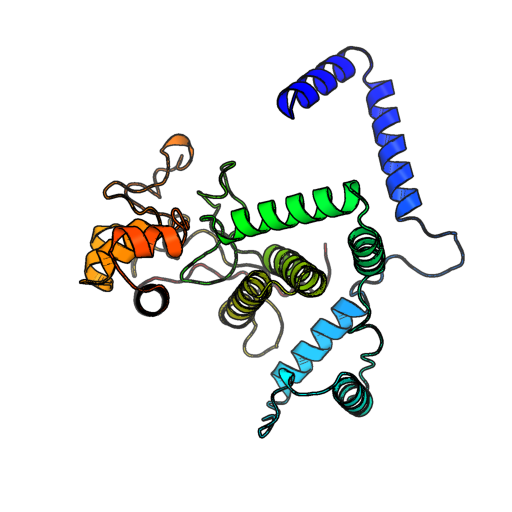9 169 LEU A C 1
ATOM 1384 O O . LEU A 1 169 ? -5.386 1.977 10.143 1.00 91.19 169 LEU A O 1
ATOM 1388 N N . LEU A 1 170 ? -3.308 1.540 10.880 1.00 88.12 170 LEU A N 1
ATOM 1389 C CA . LEU A 1 170 ? -3.598 0.202 11.394 1.00 88.12 170 LEU A CA 1
ATOM 1390 C C . LEU A 1 170 ? -4.705 0.233 12.450 1.00 88.12 170 LEU A C 1
ATOM 1392 O O . LEU A 1 170 ? -5.680 -0.511 12.336 1.00 88.12 170 LEU A O 1
ATOM 1396 N N . ALA A 1 171 ? -4.577 1.113 13.448 1.00 80.81 171 ALA A N 1
ATOM 1397 C CA . ALA A 1 171 ? -5.588 1.277 14.488 1.00 80.81 171 ALA A CA 1
ATOM 1398 C C . ALA A 1 171 ? -6.953 1.629 13.878 1.00 80.81 171 ALA A C 1
ATOM 1400 O O . ALA A 1 171 ? -7.950 0.970 14.170 1.00 80.81 171 ALA A O 1
ATOM 1401 N N . THR A 1 172 ? -6.975 2.587 12.947 1.00 83.81 172 THR A N 1
ATOM 1402 C CA . THR A 1 172 ? -8.198 3.017 12.254 1.00 83.81 172 THR A CA 1
ATOM 1403 C C . THR A 1 172 ? -8.840 1.874 11.452 1.00 83.81 172 THR A C 1
ATOM 1405 O O . THR A 1 172 ? -10.053 1.671 11.521 1.00 83.81 172 THR A O 1
ATOM 1408 N N . CYS A 1 173 ? -8.045 1.088 10.717 1.00 84.38 173 CYS A N 1
ATOM 1409 C CA . CYS A 1 173 ? -8.532 -0.056 9.940 1.00 84.38 173 CYS A CA 1
ATOM 1410 C C . CYS A 1 173 ? -9.155 -1.131 10.839 1.00 84.38 173 CYS A C 1
ATOM 1412 O O . CYS A 1 173 ? -10.251 -1.621 10.556 1.00 84.38 173 CYS A O 1
ATOM 1414 N N . ILE A 1 174 ? -8.486 -1.468 11.947 1.00 80.81 174 ILE A N 1
ATOM 1415 C CA . ILE A 1 174 ? -8.981 -2.448 12.922 1.00 80.81 174 ILE A CA 1
ATOM 1416 C C . ILE A 1 174 ? -10.283 -1.958 13.554 1.00 80.81 174 ILE A C 1
ATOM 1418 O O . ILE A 1 174 ? -11.241 -2.724 13.652 1.00 80.81 174 ILE A O 1
ATOM 1422 N N . GLU A 1 175 ? -10.345 -0.692 13.962 1.00 80.38 175 GLU A N 1
ATOM 1423 C CA . GLU A 1 175 ? -11.547 -0.111 14.553 1.00 80.38 175 GLU A CA 1
ATOM 1424 C C . GLU A 1 175 ? -12.741 -0.193 13.598 1.00 80.38 175 GLU A C 1
ATOM 1426 O O . GLU A 1 175 ? -13.803 -0.685 13.986 1.00 80.38 175 GLU A O 1
ATOM 1431 N N . ILE A 1 176 ? -12.568 0.195 12.332 1.00 83.38 176 ILE A N 1
ATOM 1432 C CA . ILE A 1 176 ? -13.639 0.109 11.332 1.00 83.38 176 ILE A CA 1
ATOM 1433 C C . ILE A 1 176 ? -14.030 -1.343 11.072 1.00 83.38 176 ILE A C 1
ATOM 1435 O O . ILE A 1 176 ? -15.220 -1.649 11.075 1.00 83.38 176 ILE A O 1
ATOM 1439 N N . PHE A 1 177 ? -13.072 -2.262 10.938 1.00 82.12 177 PHE A N 1
ATOM 1440 C CA . PHE A 1 177 ? -13.387 -3.684 10.818 1.00 82.12 177 PHE A CA 1
ATOM 1441 C C . PHE A 1 177 ? -14.197 -4.193 12.022 1.00 82.12 177 PHE A C 1
ATOM 1443 O O . PHE A 1 177 ? -15.183 -4.910 11.863 1.00 82.12 177 PHE A O 1
ATOM 1450 N N . LEU A 1 178 ? -13.849 -3.797 13.249 1.00 76.31 178 LEU A N 1
ATOM 1451 C CA . LEU A 1 178 ? -14.599 -4.184 14.446 1.00 76.31 178 LEU A CA 1
ATOM 1452 C C . LEU A 1 178 ? -16.014 -3.589 14.487 1.00 76.31 178 LEU A C 1
ATOM 1454 O O . LEU A 1 178 ? -16.903 -4.214 15.077 1.00 76.31 178 LEU A O 1
ATOM 1458 N N . LEU A 1 179 ? -16.216 -2.412 13.889 1.00 79.12 179 LEU A N 1
ATOM 1459 C CA . LEU A 1 179 ? -17.511 -1.746 13.741 1.00 79.12 179 LEU A CA 1
ATOM 1460 C C . LEU A 1 179 ? -18.391 -2.401 12.674 1.00 79.12 179 LEU A C 1
ATOM 1462 O O . LEU A 1 179 ? -19.574 -2.620 12.928 1.00 79.12 179 LEU A O 1
ATOM 1466 N N . THR A 1 180 ? -17.833 -2.678 11.496 1.00 83.06 180 THR A N 1
ATOM 1467 C CA . THR A 1 180 ? -18.617 -2.981 10.290 1.00 83.06 180 THR A CA 1
ATOM 1468 C C . THR A 1 180 ? -18.506 -4.420 9.818 1.00 83.06 180 THR A C 1
ATOM 1470 O O . THR A 1 180 ? -19.389 -4.885 9.103 1.00 83.06 180 THR A O 1
ATOM 1473 N N . LYS A 1 181 ? -17.450 -5.130 10.234 1.00 82.56 181 LYS A N 1
ATOM 1474 C CA . LYS A 1 181 ? -17.094 -6.484 9.780 1.00 82.56 181 LYS A CA 1
ATOM 1475 C C . LYS A 1 181 ? -16.821 -6.590 8.278 1.00 82.56 181 LYS A C 1
ATOM 1477 O O . LYS A 1 181 ? -16.857 -7.682 7.725 1.00 82.56 181 LYS A O 1
ATOM 1482 N N . GLU A 1 182 ? -16.515 -5.474 7.623 1.00 87.12 182 GLU A N 1
ATOM 1483 C CA . GLU A 1 182 ? -16.088 -5.473 6.225 1.00 87.12 182 GLU A CA 1
ATOM 1484 C C . GLU A 1 182 ? -14.635 -5.942 6.116 1.00 87.12 182 GLU A C 1
ATOM 1486 O O . GLU A 1 182 ? -13.717 -5.237 6.541 1.00 87.12 182 GLU A O 1
ATOM 1491 N N . GLU A 1 183 ? -14.437 -7.125 5.530 1.00 88.88 183 GLU A N 1
ATOM 1492 C CA . GLU A 1 183 ? -13.134 -7.802 5.457 1.00 88.88 183 GLU A CA 1
ATOM 1493 C C . GLU A 1 183 ? -12.053 -6.961 4.769 1.00 88.88 183 GLU A C 1
ATOM 1495 O O . GLU A 1 183 ? -10.895 -7.016 5.169 1.00 88.88 183 GLU A O 1
ATOM 1500 N N . TYR A 1 184 ? -12.436 -6.092 3.830 1.00 91.62 184 TYR A N 1
ATOM 1501 C CA . TYR A 1 184 ? -11.525 -5.157 3.167 1.00 91.62 184 TYR A CA 1
ATOM 1502 C C . TYR A 1 184 ? -10.647 -4.372 4.161 1.00 91.62 184 TYR A C 1
ATOM 1504 O O . TYR A 1 184 ? -9.441 -4.256 3.974 1.00 91.62 184 TYR A O 1
ATOM 1512 N N . PHE A 1 185 ? -11.206 -3.877 5.272 1.00 87.94 185 PHE A N 1
ATOM 1513 C CA . PHE A 1 185 ? -10.411 -3.140 6.264 1.00 87.94 185 PHE A CA 1
ATOM 1514 C C . PHE A 1 185 ? -9.489 -4.054 7.085 1.00 87.94 185 PHE A C 1
ATOM 1516 O O . PHE A 1 185 ? -8.425 -3.614 7.522 1.00 87.94 185 PHE A O 1
ATOM 1523 N N . ALA A 1 186 ? -9.850 -5.328 7.267 1.00 83.38 186 ALA A N 1
ATOM 1524 C CA . ALA A 1 186 ? -8.954 -6.314 7.864 1.00 83.38 186 ALA A CA 1
ATOM 1525 C C . ALA A 1 186 ? -7.792 -6.663 6.923 1.00 83.38 186 ALA A C 1
ATOM 1527 O O . ALA A 1 186 ? -6.666 -6.831 7.386 1.00 83.38 186 ALA A O 1
ATOM 1528 N N . GLU A 1 187 ? -8.028 -6.728 5.612 1.00 88.44 187 GLU A N 1
ATOM 1529 C CA . GLU A 1 187 ? -6.975 -6.926 4.611 1.00 88.44 187 GLU A CA 1
ATOM 1530 C C . GLU A 1 187 ? -5.961 -5.780 4.624 1.00 88.44 187 GLU A C 1
ATOM 1532 O O . GLU A 1 187 ? -4.763 -6.046 4.704 1.00 88.44 187 GLU A O 1
ATOM 1537 N N . ILE A 1 188 ? -6.417 -4.522 4.671 1.00 94.62 188 ILE A N 1
ATOM 1538 C CA . ILE A 1 188 ? -5.517 -3.362 4.796 1.00 94.62 188 ILE A CA 1
ATOM 1539 C C . ILE A 1 188 ? -4.734 -3.395 6.117 1.00 94.62 188 ILE A C 1
ATOM 1541 O O . ILE A 1 188 ? -3.535 -3.124 6.136 1.00 94.62 188 ILE A O 1
ATOM 1545 N N . ALA A 1 189 ? -5.366 -3.786 7.228 1.00 84.94 189 ALA A N 1
ATOM 1546 C CA . ALA A 1 189 ? -4.659 -3.957 8.497 1.00 84.94 189 ALA A CA 1
ATOM 1547 C C . ALA A 1 189 ? -3.547 -5.022 8.402 1.00 84.94 189 ALA A C 1
ATOM 1549 O O . ALA A 1 189 ? -2.436 -4.803 8.889 1.00 84.94 189 ALA A O 1
ATOM 1550 N N . ARG A 1 190 ? -3.819 -6.165 7.754 1.00 87.69 190 ARG A N 1
ATOM 1551 C CA . ARG A 1 190 ? -2.812 -7.215 7.519 1.00 87.69 190 ARG A CA 1
ATOM 1552 C C . ARG A 1 190 ? -1.688 -6.726 6.610 1.00 87.69 190 ARG A C 1
ATOM 1554 O O . ARG A 1 190 ? -0.534 -7.035 6.885 1.00 87.69 190 ARG A O 1
ATOM 1561 N N . ASP A 1 191 ? -2.007 -5.952 5.577 1.00 93.12 191 ASP A N 1
ATOM 1562 C CA . ASP A 1 191 ? -1.018 -5.356 4.678 1.00 93.12 191 ASP A CA 1
ATOM 1563 C C . ASP A 1 191 ? -0.033 -4.444 5.434 1.00 93.12 191 ASP A C 1
ATOM 1565 O O . ASP A 1 191 ? 1.183 -4.640 5.360 1.00 93.12 191 ASP A O 1
ATOM 1569 N N . ILE A 1 192 ? -0.548 -3.546 6.281 1.00 92.25 192 ILE A N 1
ATOM 1570 C CA . ILE A 1 192 ? 0.283 -2.683 7.133 1.00 92.25 192 ILE A CA 1
ATOM 1571 C C . ILE A 1 192 ? 1.180 -3.518 8.055 1.00 92.25 192 ILE A C 1
ATOM 1573 O O . ILE A 1 192 ? 2.380 -3.257 8.167 1.00 92.25 192 ILE A O 1
ATOM 1577 N N . ILE A 1 193 ? 0.619 -4.543 8.707 1.00 86.44 193 ILE A N 1
ATOM 1578 C CA . ILE A 1 193 ? 1.380 -5.437 9.592 1.00 86.44 193 ILE A CA 1
ATOM 1579 C C . ILE A 1 193 ? 2.488 -6.155 8.816 1.00 86.44 193 ILE A C 1
ATOM 1581 O O . ILE A 1 193 ? 3.599 -6.283 9.332 1.00 86.44 193 ILE A O 1
ATOM 1585 N N . ASN A 1 194 ? 2.214 -6.605 7.589 1.00 85.69 194 ASN A N 1
ATOM 1586 C CA . ASN A 1 194 ? 3.199 -7.276 6.745 1.00 85.69 194 ASN A CA 1
ATOM 1587 C C . ASN A 1 194 ? 4.383 -6.357 6.432 1.00 85.69 194 ASN A C 1
ATOM 1589 O O . ASN A 1 194 ? 5.526 -6.783 6.599 1.00 85.69 194 ASN A O 1
ATOM 1593 N N . TYR A 1 195 ? 4.126 -5.102 6.051 1.00 94.88 195 TYR A N 1
ATOM 1594 C CA . TYR A 1 195 ? 5.180 -4.109 5.826 1.00 94.88 195 TYR A CA 1
ATOM 1595 C C . TYR A 1 195 ? 5.989 -3.841 7.101 1.00 94.88 195 TYR A C 1
ATOM 1597 O O . TYR A 1 195 ? 7.208 -4.012 7.118 1.00 94.88 195 TYR A O 1
ATOM 1605 N N . VAL A 1 196 ? 5.317 -3.500 8.205 1.00 90.81 196 VAL A N 1
ATOM 1606 C CA . VAL A 1 196 ? 5.992 -3.156 9.465 1.00 90.81 196 VAL A CA 1
ATOM 1607 C C . VAL A 1 196 ? 6.836 -4.327 9.979 1.00 90.81 196 VAL A C 1
ATOM 1609 O O . VAL A 1 196 ? 7.975 -4.129 10.398 1.00 90.81 196 VAL A O 1
ATOM 1612 N N . LYS A 1 197 ? 6.319 -5.561 9.903 1.00 84.81 197 LYS A N 1
ATOM 1613 C CA . LYS A 1 197 ? 7.041 -6.773 10.316 1.00 84.81 197 LYS A CA 1
ATOM 1614 C C . LYS A 1 197 ? 8.246 -7.068 9.426 1.00 84.81 197 LYS A C 1
ATOM 1616 O O . LYS A 1 197 ? 9.239 -7.584 9.934 1.00 84.81 197 LYS A O 1
ATOM 1621 N N . ARG A 1 198 ? 8.141 -6.828 8.118 1.00 88.56 198 ARG A N 1
ATOM 1622 C CA . ARG A 1 198 ? 9.183 -7.185 7.149 1.00 88.56 198 ARG A CA 1
ATOM 1623 C C . ARG A 1 198 ? 10.293 -6.140 7.086 1.00 88.56 198 ARG A C 1
ATOM 1625 O O . ARG A 1 198 ? 11.459 -6.521 7.039 1.00 88.56 198 ARG A O 1
ATOM 1632 N N . ASP A 1 199 ? 9.945 -4.856 7.085 1.00 91.56 199 ASP A N 1
ATOM 1633 C CA . ASP A 1 199 ? 10.889 -3.784 6.749 1.00 91.56 199 ASP A CA 1
ATOM 1634 C C . ASP A 1 199 ? 11.251 -2.895 7.945 1.00 91.56 199 ASP A C 1
ATOM 1636 O O . ASP A 1 199 ? 12.416 -2.516 8.081 1.00 91.56 199 ASP A O 1
ATOM 1640 N N . LEU A 1 200 ? 10.306 -2.624 8.855 1.00 90.62 200 LEU A N 1
ATOM 1641 C CA . LEU A 1 200 ? 10.517 -1.729 10.005 1.00 90.62 200 LEU A CA 1
ATOM 1642 C C . LEU A 1 200 ? 10.770 -2.453 11.329 1.00 90.62 200 LEU A C 1
ATOM 1644 O O . LEU A 1 200 ? 10.879 -1.814 12.368 1.00 90.62 200 LEU A O 1
ATOM 1648 N N . ARG A 1 201 ? 10.893 -3.776 11.326 1.00 86.75 201 ARG A N 1
ATOM 1649 C CA . ARG A 1 201 ? 11.263 -4.543 12.515 1.00 86.75 201 ARG A CA 1
ATOM 1650 C C . ARG A 1 201 ? 12.776 -4.677 12.625 1.00 86.75 201 ARG A C 1
ATOM 1652 O O . ARG A 1 201 ? 13.427 -5.098 11.669 1.00 86.75 201 ARG A O 1
ATOM 1659 N N . ASP A 1 202 ? 13.307 -4.438 13.822 1.00 83.06 202 ASP A N 1
ATOM 1660 C CA . ASP A 1 202 ? 14.647 -4.900 14.175 1.00 83.06 202 ASP A CA 1
ATOM 1661 C C . ASP A 1 202 ? 14.650 -6.438 14.269 1.00 83.06 202 ASP A C 1
ATOM 1663 O O . ASP A 1 202 ? 13.940 -7.002 15.116 1.00 83.06 202 ASP A O 1
ATOM 1667 N N . PRO A 1 203 ? 15.407 -7.138 13.402 1.00 77.31 203 PRO A N 1
ATOM 1668 C CA . PRO A 1 203 ? 15.433 -8.595 13.393 1.00 77.31 203 PRO A CA 1
ATOM 1669 C C . PRO A 1 203 ? 16.070 -9.193 14.652 1.00 77.31 203 PRO A C 1
ATOM 1671 O O . PRO A 1 203 ? 15.762 -10.337 14.975 1.00 77.31 203 PRO A O 1
ATOM 1674 N N . VAL A 1 204 ? 16.928 -8.447 15.360 1.00 76.25 204 VAL A N 1
ATOM 1675 C CA . VAL A 1 204 ? 17.672 -8.939 16.529 1.00 76.25 204 VAL A CA 1
ATOM 1676 C C . VAL A 1 204 ? 17.076 -8.405 17.827 1.00 76.25 204 VAL A C 1
ATOM 1678 O O . VAL A 1 204 ? 16.737 -9.187 18.710 1.00 76.25 204 VAL A O 1
ATOM 1681 N N . GLY A 1 205 ? 16.955 -7.081 17.952 1.00 70.31 205 GLY A N 1
ATOM 1682 C CA . GLY A 1 205 ? 16.525 -6.416 19.185 1.00 70.31 205 GLY A CA 1
ATOM 1683 C C . GLY A 1 205 ? 15.012 -6.377 19.388 1.00 70.31 205 GLY A C 1
ATOM 1684 O O . GLY A 1 205 ? 14.542 -6.046 20.475 1.00 70.31 205 GLY A O 1
ATOM 1685 N N . GLY A 1 206 ? 14.227 -6.695 18.352 1.00 68.12 206 GLY A N 1
ATOM 1686 C CA . GLY A 1 206 ? 12.769 -6.711 18.446 1.00 68.12 206 GLY A CA 1
ATOM 1687 C C . GLY A 1 206 ? 12.139 -5.342 18.683 1.00 68.12 206 GLY A C 1
ATOM 1688 O O . GLY A 1 206 ? 11.019 -5.283 19.171 1.00 68.12 206 GLY A O 1
ATOM 1689 N N . GLY A 1 207 ? 12.840 -4.249 18.379 1.00 79.12 207 GLY A N 1
ATOM 1690 C CA . GLY A 1 207 ? 12.262 -2.910 18.285 1.00 79.12 207 GLY A CA 1
ATOM 1691 C C . GLY A 1 207 ? 11.589 -2.663 16.932 1.00 79.12 207 GLY A C 1
ATOM 1692 O O . GLY A 1 207 ? 11.597 -3.520 16.040 1.00 79.12 207 GLY A O 1
ATOM 1693 N N . PHE A 1 208 ? 11.016 -1.470 16.778 1.00 84.00 208 PHE A N 1
ATOM 1694 C CA . PHE A 1 208 ? 10.572 -0.961 15.483 1.00 84.00 208 PHE A CA 1
ATOM 1695 C C . PHE A 1 208 ? 11.382 0.274 15.103 1.00 84.00 208 PHE A C 1
ATOM 1697 O O . PHE A 1 208 ? 11.530 1.198 15.902 1.00 84.00 208 PHE A O 1
ATOM 1704 N N . TYR A 1 209 ? 11.878 0.266 13.878 1.00 88.88 209 TYR A N 1
ATOM 1705 C CA . TYR A 1 209 ? 12.539 1.373 13.216 1.00 88.88 209 TYR A CA 1
ATOM 1706 C C . TYR A 1 209 ? 11.529 2.455 12.841 1.00 88.88 209 TYR A C 1
ATOM 1708 O O . TYR A 1 209 ? 10.362 2.166 12.565 1.00 88.88 209 TYR A O 1
ATOM 1716 N N . SER A 1 210 ? 11.965 3.710 12.862 1.00 88.56 210 SER A N 1
ATOM 1717 C CA . SER A 1 210 ? 11.070 4.860 12.757 1.00 88.56 210 SER A CA 1
ATOM 1718 C C . SER A 1 210 ? 10.572 5.102 11.335 1.00 88.56 210 SER A C 1
ATOM 1720 O O . SER A 1 210 ? 9.443 5.581 11.180 1.00 88.56 210 SER A O 1
ATOM 1722 N N . ALA A 1 211 ? 11.382 4.793 10.316 1.00 93.56 211 ALA A N 1
ATOM 1723 C CA . ALA A 1 211 ? 11.071 5.152 8.938 1.00 93.56 211 ALA A CA 1
ATOM 1724 C C . ALA A 1 211 ? 11.870 4.392 7.867 1.00 93.56 211 ALA A C 1
ATOM 1726 O O . ALA A 1 211 ? 12.946 3.846 8.115 1.00 93.56 211 ALA A O 1
ATOM 1727 N N . GLU A 1 212 ? 11.356 4.460 6.645 1.00 95.75 212 GLU A N 1
ATOM 1728 C CA . GLU A 1 212 ? 12.041 4.191 5.383 1.00 95.75 212 GLU A CA 1
ATOM 1729 C C . GLU A 1 212 ? 12.049 5.480 4.544 1.00 95.75 212 GLU A C 1
ATOM 1731 O O . GLU A 1 212 ? 11.016 6.137 4.402 1.00 95.75 212 GLU A O 1
ATOM 1736 N N . ASP A 1 213 ? 13.222 5.843 4.028 1.00 96.31 213 ASP A N 1
ATOM 1737 C CA . ASP A 1 213 ? 13.494 7.058 3.253 1.00 96.31 213 ASP A CA 1
ATOM 1738 C C . ASP A 1 213 ? 12.711 7.078 1.926 1.00 96.31 213 ASP A C 1
ATOM 1740 O O . ASP A 1 213 ? 12.387 6.032 1.362 1.00 96.31 213 ASP A O 1
ATOM 1744 N N . ALA A 1 214 ? 12.423 8.272 1.406 1.00 95.31 214 ALA A N 1
ATOM 1745 C CA . ALA A 1 214 ? 11.766 8.426 0.105 1.00 95.31 214 ALA A CA 1
ATOM 1746 C C . ALA A 1 214 ? 12.727 8.126 -1.056 1.00 95.31 214 ALA A C 1
ATOM 1748 O O . ALA A 1 214 ? 12.319 7.610 -2.103 1.00 95.31 214 ALA A O 1
ATOM 1749 N N . ASP A 1 215 ? 14.006 8.445 -0.852 1.00 95.94 215 ASP A N 1
ATOM 1750 C CA . ASP A 1 215 ? 15.045 8.382 -1.866 1.00 95.94 215 ASP A CA 1
ATOM 1751 C C . ASP A 1 215 ? 15.723 7.011 -1.921 1.00 95.94 215 ASP A C 1
ATOM 1753 O O . ASP A 1 215 ? 16.212 6.453 -0.930 1.00 95.94 215 ASP A O 1
ATOM 1757 N N . SER A 1 216 ? 15.861 6.494 -3.137 1.00 96.25 216 SER A N 1
ATOM 1758 C CA . SER A 1 216 ? 16.578 5.246 -3.414 1.00 96.25 216 SER A CA 1
ATOM 1759 C C . SER A 1 216 ? 17.338 5.341 -4.729 1.00 96.25 216 SER A C 1
ATOM 1761 O O . SER A 1 216 ? 17.054 6.188 -5.576 1.00 96.25 216 SER A O 1
ATOM 1763 N N . TYR A 1 217 ? 18.344 4.488 -4.905 1.00 96.75 217 TYR A N 1
ATOM 1764 C CA . TYR A 1 217 ? 19.018 4.398 -6.194 1.00 96.75 217 TYR A CA 1
ATOM 1765 C C . TYR A 1 217 ? 18.099 3.690 -7.201 1.00 96.75 217 TYR A C 1
ATOM 1767 O O . TYR A 1 217 ? 17.547 2.640 -6.872 1.00 96.75 217 TYR A O 1
ATOM 1775 N N . PRO A 1 218 ? 17.945 4.211 -8.432 1.00 93.50 218 PRO A N 1
ATOM 1776 C CA . PRO A 1 218 ? 17.066 3.602 -9.434 1.00 93.50 218 PRO A CA 1
ATOM 1777 C C . PRO A 1 218 ? 17.557 2.233 -9.926 1.00 93.50 218 PRO A C 1
ATOM 1779 O O . PRO A 1 218 ? 16.763 1.433 -10.412 1.00 93.50 218 PRO A O 1
ATOM 1782 N N . TYR A 1 219 ? 18.858 1.962 -9.816 1.00 93.06 219 TYR A N 1
ATOM 1783 C CA . TYR A 1 219 ? 19.497 0.693 -10.156 1.00 93.06 219 TYR A CA 1
ATOM 1784 C C . TYR A 1 219 ? 20.853 0.582 -9.444 1.00 93.06 219 TYR A C 1
ATOM 1786 O O . TYR A 1 219 ? 21.409 1.579 -8.976 1.00 93.06 219 TYR A O 1
ATOM 1794 N N . GLU A 1 220 ? 21.393 -0.635 -9.367 1.00 91.38 220 GLU A N 1
ATOM 1795 C CA . GLU A 1 220 ? 22.698 -0.905 -8.755 1.00 91.38 220 GLU A CA 1
ATOM 1796 C C . GLU A 1 220 ? 23.828 -0.127 -9.457 1.00 91.38 220 GLU A C 1
ATOM 1798 O O . GLU A 1 220 ? 23.971 -0.188 -10.678 1.00 91.38 220 GLU A O 1
ATOM 1803 N N . GLY A 1 221 ? 24.642 0.603 -8.691 1.00 91.75 221 GLY A N 1
ATOM 1804 C CA . GLY A 1 221 ? 25.743 1.418 -9.223 1.00 91.75 221 GLY A CA 1
ATOM 1805 C C . GLY A 1 221 ? 25.355 2.811 -9.740 1.00 91.75 221 GLY A C 1
ATOM 1806 O O . GLY A 1 221 ? 26.216 3.517 -10.266 1.00 91.75 221 GLY A O 1
ATOM 1807 N N . ALA A 1 222 ? 24.095 3.240 -9.596 1.00 94.38 222 ALA A N 1
ATOM 1808 C CA . ALA A 1 222 ? 23.714 4.631 -9.845 1.00 94.38 222 ALA A CA 1
ATOM 1809 C C . ALA A 1 222 ? 24.452 5.599 -8.892 1.00 94.38 222 ALA A C 1
ATOM 1811 O O . ALA A 1 222 ? 24.745 5.262 -7.747 1.00 94.38 222 ALA A O 1
ATOM 1812 N N . THR A 1 223 ? 24.748 6.819 -9.354 1.00 94.69 223 THR A N 1
ATOM 1813 C CA . THR A 1 223 ? 25.518 7.813 -8.576 1.00 94.69 223 THR A CA 1
ATOM 1814 C C . THR A 1 223 ? 24.653 8.782 -7.776 1.00 94.69 223 THR A C 1
ATOM 1816 O O . THR A 1 223 ? 25.162 9.481 -6.902 1.00 94.69 223 THR A O 1
ATOM 1819 N N . HIS A 1 224 ? 23.353 8.831 -8.064 1.00 94.38 224 HIS A N 1
ATOM 1820 C CA . HIS A 1 224 ? 22.387 9.693 -7.392 1.00 94.38 224 HIS A CA 1
ATOM 1821 C C . HIS A 1 224 ? 21.119 8.902 -7.082 1.00 94.38 224 HIS A C 1
ATOM 1823 O O . HIS A 1 224 ? 20.724 8.019 -7.849 1.00 94.38 224 HIS A O 1
ATOM 1829 N N . LYS A 1 225 ? 20.504 9.221 -5.945 1.00 95.94 225 LYS A N 1
ATOM 1830 C CA . LYS A 1 225 ? 19.182 8.715 -5.587 1.00 95.94 225 LYS A CA 1
ATOM 1831 C C . LYS A 1 225 ? 18.098 9.558 -6.259 1.00 95.94 225 LYS A C 1
ATOM 1833 O O . LYS A 1 225 ? 18.360 10.705 -6.610 1.00 95.94 225 LYS A O 1
ATOM 1838 N N . LEU A 1 226 ? 16.921 8.964 -6.417 1.00 96.12 226 LEU A N 1
ATOM 1839 C CA . LEU A 1 226 ? 15.706 9.620 -6.891 1.00 96.12 226 LEU A CA 1
ATOM 1840 C C . LEU A 1 226 ? 14.557 9.283 -5.935 1.00 96.12 226 LEU A C 1
ATOM 1842 O O . LEU A 1 226 ? 14.488 8.155 -5.417 1.00 96.12 226 LEU A O 1
ATOM 1846 N N . GLU A 1 227 ? 13.638 10.222 -5.754 1.00 94.56 227 GLU A N 1
ATOM 1847 C CA . GLU A 1 227 ? 12.457 10.039 -4.926 1.00 94.56 227 GLU A CA 1
ATOM 1848 C C . GLU A 1 227 ? 11.561 8.958 -5.545 1.00 94.56 227 GLU A C 1
ATOM 1850 O O . GLU A 1 227 ? 11.245 8.962 -6.738 1.00 94.56 227 GLU A O 1
ATOM 1855 N N . GLY A 1 228 ? 11.164 7.971 -4.743 1.00 94.81 228 GLY A N 1
ATOM 1856 C CA . GLY A 1 228 ? 10.242 6.925 -5.179 1.00 94.81 228 GLY A CA 1
ATOM 1857 C C . GLY A 1 228 ? 10.812 5.921 -6.180 1.00 94.81 228 GLY A C 1
ATOM 1858 O O . GLY A 1 228 ? 10.063 5.047 -6.623 1.00 94.81 228 GLY A O 1
ATOM 1859 N N . ALA A 1 229 ? 12.112 5.965 -6.509 1.00 96.50 229 ALA A N 1
ATOM 1860 C CA . ALA A 1 229 ? 12.736 5.071 -7.495 1.00 96.50 229 ALA A CA 1
ATOM 1861 C C . ALA A 1 229 ? 12.461 3.581 -7.214 1.00 96.50 229 ALA A C 1
ATOM 1863 O O . ALA A 1 229 ? 12.210 2.790 -8.124 1.00 96.50 229 ALA A O 1
ATOM 1864 N N . PHE A 1 230 ? 12.434 3.206 -5.934 1.00 96.94 230 PHE A N 1
ATOM 1865 C CA . PHE A 1 230 ? 12.108 1.859 -5.491 1.00 96.94 230 PHE A CA 1
ATOM 1866 C C . PHE A 1 230 ? 10.652 1.467 -5.773 1.00 96.94 230 PHE A C 1
ATOM 1868 O O . PHE A 1 230 ? 10.383 0.295 -6.041 1.00 96.94 230 PHE A O 1
ATOM 1875 N N . ALA A 1 231 ? 9.718 2.421 -5.766 1.00 97.00 231 ALA A N 1
ATOM 1876 C CA . ALA A 1 231 ? 8.280 2.176 -5.770 1.00 97.00 231 ALA A CA 1
ATOM 1877 C C . ALA A 1 231 ? 7.582 2.373 -7.132 1.00 97.00 231 ALA A C 1
ATOM 1879 O O . ALA A 1 231 ? 6.519 1.794 -7.365 1.00 97.00 231 ALA A O 1
ATOM 1880 N N . VAL A 1 232 ? 8.164 3.144 -8.046 1.00 97.94 232 VAL A N 1
ATOM 1881 C CA . VAL A 1 232 ? 7.512 3.507 -9.317 1.00 97.94 232 VAL A CA 1
ATOM 1882 C C . VAL A 1 232 ? 7.929 2.622 -10.492 1.00 97.94 232 VAL A C 1
ATOM 1884 O O . VAL A 1 232 ? 8.939 1.921 -10.424 1.00 97.94 232 VAL A O 1
ATOM 1887 N N . TRP A 1 233 ? 7.145 2.635 -11.572 1.00 98.31 233 TRP A N 1
ATOM 1888 C CA . TRP A 1 233 ? 7.303 1.690 -12.687 1.00 98.31 233 TRP A CA 1
ATOM 1889 C C . TRP A 1 233 ? 7.191 2.354 -14.057 1.00 98.31 233 TRP A C 1
ATOM 1891 O O . TRP A 1 233 ? 6.346 3.226 -14.262 1.00 98.31 233 TRP A O 1
ATOM 1901 N N . GLU A 1 234 ? 7.988 1.906 -15.022 1.00 98.06 234 GLU A N 1
ATOM 1902 C CA . GLU A 1 234 ? 7.715 2.181 -16.440 1.00 98.06 234 GLU A CA 1
ATOM 1903 C C . GLU A 1 234 ? 6.770 1.122 -17.014 1.00 98.06 234 GLU A C 1
ATOM 1905 O O . GLU A 1 234 ? 6.773 -0.027 -16.579 1.00 98.06 234 GLU A O 1
ATOM 1910 N N . THR A 1 235 ? 5.956 1.482 -18.008 1.00 98.31 235 THR A N 1
ATOM 1911 C CA . THR A 1 235 ? 5.058 0.506 -18.652 1.00 98.31 235 THR A CA 1
ATOM 1912 C C . THR A 1 235 ? 5.840 -0.617 -19.334 1.00 98.31 235 THR A C 1
ATOM 1914 O O . THR A 1 235 ? 5.500 -1.779 -19.159 1.00 98.31 235 THR A O 1
ATOM 1917 N N . SER A 1 236 ? 6.939 -0.286 -20.018 1.00 98.12 236 SER A N 1
ATOM 1918 C CA . SER A 1 236 ? 7.838 -1.258 -20.659 1.00 98.12 236 SER A CA 1
ATOM 1919 C C . SER A 1 236 ? 8.431 -2.265 -19.667 1.00 98.12 236 SER A C 1
ATOM 1921 O O . SER A 1 236 ? 8.559 -3.449 -19.972 1.00 98.12 236 SER A O 1
ATOM 1923 N N . GLU A 1 237 ? 8.772 -1.801 -18.466 1.00 97.94 237 GLU A N 1
ATOM 1924 C CA . GLU A 1 237 ? 9.267 -2.640 -17.377 1.00 97.94 237 GLU A CA 1
ATOM 1925 C C . GLU A 1 237 ? 8.174 -3.588 -16.866 1.00 97.94 237 GLU A C 1
ATOM 1927 O O . GLU A 1 237 ? 8.426 -4.781 -16.685 1.00 97.94 237 GLU A O 1
ATOM 1932 N N . LEU A 1 238 ? 6.949 -3.086 -16.677 1.00 98.69 238 LEU A N 1
ATOM 1933 C CA . LEU A 1 238 ? 5.807 -3.919 -16.297 1.00 98.69 238 LEU A CA 1
ATOM 1934 C C . LEU A 1 238 ? 5.520 -4.986 -17.358 1.00 98.69 238 LEU A C 1
ATOM 1936 O O . LEU A 1 238 ? 5.368 -6.153 -17.004 1.00 98.69 238 LEU A O 1
ATOM 1940 N N . ASP A 1 239 ? 5.535 -4.623 -18.641 1.00 98.56 239 ASP A N 1
ATOM 1941 C CA . ASP A 1 239 ? 5.348 -5.565 -19.749 1.00 98.56 239 ASP A CA 1
ATOM 1942 C C . ASP A 1 239 ? 6.405 -6.676 -19.729 1.00 98.56 239 ASP A C 1
ATOM 1944 O O . ASP A 1 239 ? 6.074 -7.857 -19.862 1.00 98.56 239 ASP A O 1
ATOM 1948 N N . GLN A 1 240 ? 7.671 -6.323 -19.485 1.00 98.44 240 GLN A N 1
ATOM 1949 C CA . GLN A 1 240 ? 8.760 -7.293 -19.408 1.00 98.44 240 GLN A CA 1
ATOM 1950 C C . GLN A 1 240 ? 8.625 -8.250 -18.211 1.00 98.44 240 GLN A C 1
ATOM 1952 O O . GLN A 1 240 ? 8.907 -9.442 -18.346 1.00 98.44 240 GLN A O 1
ATOM 1957 N N . ILE A 1 241 ? 8.229 -7.750 -17.035 1.00 98.50 241 ILE A N 1
ATOM 1958 C CA . ILE A 1 241 ? 8.140 -8.560 -15.808 1.00 98.50 241 ILE A CA 1
ATOM 1959 C C . ILE A 1 241 ? 6.871 -9.420 -15.798 1.00 98.50 241 ILE A C 1
ATOM 1961 O O . ILE A 1 241 ? 6.895 -10.581 -15.376 1.00 98.50 241 ILE A O 1
ATOM 1965 N N . LEU A 1 242 ? 5.743 -8.845 -16.212 1.00 98.69 242 LEU A N 1
ATOM 1966 C CA . LEU A 1 242 ? 4.426 -9.456 -16.064 1.00 98.69 242 LEU A CA 1
ATOM 1967 C C . LEU A 1 242 ? 4.060 -10.344 -17.255 1.00 98.69 242 LEU A C 1
ATOM 1969 O O . LEU A 1 242 ? 3.387 -11.359 -17.051 1.00 98.69 242 LEU A O 1
ATOM 1973 N N . GLY A 1 243 ? 4.551 -10.023 -18.457 1.00 98.25 243 GLY A N 1
ATOM 1974 C CA . GLY A 1 243 ? 4.202 -10.719 -19.692 1.00 98.25 243 GLY A CA 1
ATOM 1975 C C . GLY A 1 243 ? 2.732 -10.506 -20.050 1.00 98.25 243 GLY A C 1
ATOM 1976 O O . GLY A 1 243 ? 2.230 -9.386 -20.002 1.00 98.25 243 GLY A O 1
ATOM 1977 N N . GLU A 1 244 ? 2.023 -11.590 -20.366 1.00 97.25 244 GLU A N 1
ATOM 1978 C CA . GLU A 1 244 ? 0.613 -11.560 -20.794 1.00 97.25 244 GLU A CA 1
ATOM 1979 C C . GLU A 1 244 ? -0.332 -10.917 -19.762 1.00 97.25 244 GLU A C 1
ATOM 1981 O O . GLU A 1 244 ? -1.336 -10.309 -20.127 1.00 97.25 244 GLU A O 1
ATOM 1986 N N . ASP A 1 245 ? 0.015 -10.981 -18.473 1.00 98.44 245 ASP A N 1
ATOM 1987 C CA . ASP A 1 245 ? -0.783 -10.384 -17.400 1.00 98.44 245 ASP A CA 1
ATOM 1988 C C . ASP A 1 245 ? -0.674 -8.843 -17.345 1.00 98.44 245 ASP A C 1
ATOM 1990 O O . ASP A 1 245 ? -1.472 -8.188 -16.664 1.00 98.44 245 ASP A O 1
ATOM 1994 N N . SER A 1 246 ? 0.309 -8.246 -18.039 1.00 98.62 246 SER A N 1
ATOM 1995 C CA . SER A 1 246 ? 0.607 -6.810 -17.946 1.00 98.62 246 SER A CA 1
ATOM 1996 C C . SER A 1 246 ? -0.581 -5.947 -18.348 1.00 98.62 246 SER A C 1
ATOM 1998 O O . SER A 1 246 ? -0.903 -4.988 -17.653 1.00 98.62 246 SER A O 1
ATOM 2000 N N . THR A 1 247 ? -1.288 -6.295 -19.426 1.00 98.38 247 THR A N 1
ATOM 2001 C CA . THR A 1 247 ? -2.397 -5.476 -19.934 1.00 98.38 247 THR A CA 1
ATOM 2002 C C . THR A 1 247 ? -3.516 -5.330 -18.900 1.00 98.38 247 THR A C 1
ATOM 2004 O O . THR A 1 247 ? -3.978 -4.216 -18.641 1.00 98.38 247 THR A O 1
ATOM 2007 N N . VAL A 1 248 ? -3.909 -6.435 -18.257 1.00 98.56 248 VAL A N 1
ATOM 2008 C CA . VAL A 1 248 ? -4.957 -6.449 -17.223 1.00 98.56 248 VAL A CA 1
ATOM 2009 C C . VAL A 1 248 ? -4.500 -5.672 -15.988 1.00 98.56 248 VAL A C 1
ATOM 2011 O O . VAL A 1 248 ? -5.245 -4.849 -15.450 1.00 98.56 248 VAL A O 1
ATOM 2014 N N . PHE A 1 249 ? -3.254 -5.891 -15.559 1.00 98.75 249 PHE A N 1
ATOM 2015 C CA . PHE A 1 249 ? -2.672 -5.217 -14.400 1.00 98.75 249 PHE A CA 1
ATOM 2016 C C . PHE A 1 249 ? -2.554 -3.702 -14.614 1.00 98.75 249 PHE A C 1
ATOM 2018 O O . PHE A 1 249 ? -2.990 -2.913 -13.772 1.00 98.75 249 PHE A O 1
ATOM 2025 N N . CYS A 1 250 ? -2.013 -3.289 -15.761 1.00 98.62 250 CYS A N 1
ATOM 2026 C CA . CYS A 1 250 ? -1.839 -1.894 -16.143 1.00 98.62 250 CYS A CA 1
ATOM 2027 C C . CYS A 1 250 ? -3.177 -1.158 -16.226 1.00 98.62 250 CYS A C 1
ATOM 2029 O O . CYS A 1 250 ? -3.273 -0.026 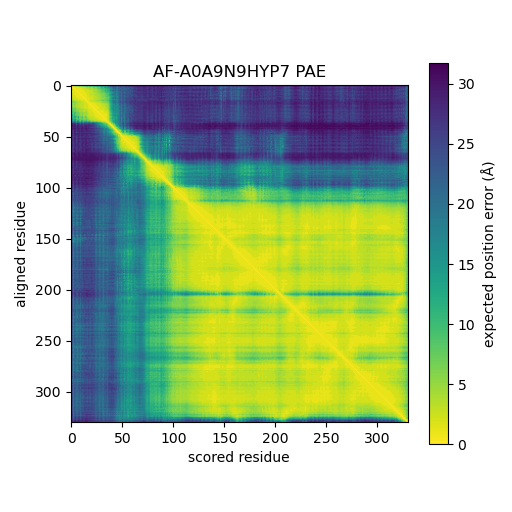-15.748 1.00 98.62 250 CYS A O 1
ATOM 2031 N N . TYR A 1 251 ? -4.217 -1.800 -16.769 1.00 98.62 251 TYR A N 1
ATOM 2032 C CA . TYR A 1 251 ? -5.563 -1.236 -16.768 1.00 98.62 251 TYR A CA 1
ATOM 2033 C C . TYR A 1 251 ? -6.059 -1.005 -15.338 1.00 98.62 251 TYR A C 1
ATOM 2035 O O . TYR A 1 251 ? -6.382 0.129 -14.985 1.00 98.62 251 TYR A O 1
ATOM 2043 N N . HIS A 1 252 ? -6.049 -2.046 -14.495 1.00 98.69 252 HIS A N 1
ATOM 2044 C CA . HIS A 1 252 ? -6.547 -1.972 -13.118 1.00 98.69 252 HIS A CA 1
ATOM 2045 C C . HIS A 1 252 ? -5.850 -0.873 -12.298 1.00 98.69 252 HIS A C 1
ATOM 2047 O O . HIS A 1 252 ? -6.521 -0.090 -11.619 1.00 98.69 252 HIS A O 1
ATOM 2053 N N . PHE A 1 253 ? -4.524 -0.756 -12.429 1.00 98.62 253 PHE A N 1
ATOM 2054 C CA . PHE A 1 253 ? -3.716 0.227 -11.702 1.00 98.62 253 PHE A CA 1
ATOM 2055 C C . PHE A 1 253 ? -3.543 1.585 -12.408 1.00 98.62 253 PHE A C 1
ATOM 2057 O O . PHE A 1 253 ? -2.755 2.425 -11.961 1.00 98.62 253 PHE A O 1
ATOM 2064 N N . GLY A 1 254 ? -4.255 1.828 -13.515 1.00 97.44 254 GLY A N 1
ATOM 2065 C CA . GLY A 1 254 ? -4.221 3.111 -14.222 1.00 97.44 254 GLY A CA 1
ATOM 2066 C C . GLY A 1 254 ? -2.830 3.505 -14.733 1.00 97.44 254 GLY A C 1
ATOM 2067 O O . GLY A 1 254 ? -2.473 4.690 -14.712 1.00 97.44 254 GLY A O 1
ATOM 2068 N N . VAL A 1 255 ? -2.041 2.520 -15.159 1.00 98.56 255 VAL A N 1
ATOM 2069 C CA . VAL A 1 255 ? -0.719 2.708 -15.762 1.00 98.56 255 VAL A CA 1
ATOM 2070 C C . VAL A 1 255 ? -0.875 3.336 -17.146 1.00 98.56 255 VAL A C 1
ATOM 2072 O O . VAL A 1 255 ? -1.787 3.008 -17.905 1.00 98.56 255 VAL A O 1
ATOM 2075 N N . LYS A 1 256 ? 0.025 4.257 -17.481 1.00 97.88 256 LYS A N 1
ATOM 2076 C CA . LYS A 1 256 ? 0.077 4.955 -18.764 1.00 97.88 256 LYS A CA 1
ATOM 2077 C C . LYS A 1 256 ? 1.479 4.871 -19.352 1.00 97.88 256 LYS A C 1
ATOM 2079 O O . LYS A 1 256 ? 2.459 5.021 -18.628 1.00 97.88 256 LYS A O 1
ATOM 2084 N N . GLU A 1 257 ? 1.546 4.757 -20.677 1.00 96.69 257 GLU A N 1
ATOM 2085 C CA . GLU A 1 257 ? 2.794 4.641 -21.448 1.00 96.69 257 GLU A CA 1
ATOM 2086 C C . GLU A 1 257 ? 3.805 5.760 -21.138 1.00 96.69 257 GLU A C 1
ATOM 2088 O O . GLU A 1 257 ? 4.999 5.512 -21.028 1.00 96.69 257 GLU A O 1
ATOM 2093 N N . LYS A 1 258 ? 3.325 6.995 -20.937 1.00 95.62 258 LYS A N 1
ATOM 2094 C CA . LYS A 1 258 ? 4.156 8.174 -20.620 1.00 95.62 258 LYS A CA 1
ATOM 2095 C C . LYS A 1 258 ? 4.205 8.507 -19.126 1.00 95.62 258 LYS A C 1
ATOM 2097 O O . LYS A 1 258 ? 4.488 9.644 -18.755 1.00 95.62 258 LYS A O 1
ATOM 2102 N N . GLY A 1 259 ? 3.895 7.539 -18.269 1.00 97.44 259 GLY A N 1
ATOM 2103 C CA . GLY A 1 259 ? 3.721 7.767 -16.840 1.00 97.44 259 GLY A CA 1
ATOM 2104 C C . GLY A 1 259 ? 2.366 8.382 -16.494 1.00 97.44 259 GLY A C 1
ATOM 2105 O O . GLY A 1 259 ? 1.646 8.918 -17.346 1.00 97.44 259 GLY A O 1
ATOM 2106 N N . ASN A 1 260 ? 1.995 8.289 -15.219 1.00 97.25 260 ASN A N 1
ATOM 2107 C CA . ASN A 1 260 ? 0.720 8.805 -14.725 1.00 97.25 260 ASN A CA 1
ATOM 2108 C C . ASN A 1 260 ? 0.860 9.985 -13.753 1.00 97.25 260 ASN A C 1
ATOM 2110 O O . ASN A 1 260 ? -0.159 10.583 -13.415 1.00 97.25 260 ASN A O 1
ATOM 2114 N N . VAL A 1 261 ? 2.082 10.378 -13.387 1.00 96.31 261 VAL A N 1
ATOM 2115 C CA . VAL A 1 261 ? 2.353 11.520 -12.505 1.00 96.31 261 VAL A CA 1
ATOM 2116 C C . VAL A 1 261 ? 2.257 12.844 -13.281 1.00 96.31 261 VAL A C 1
ATOM 2118 O O . VAL A 1 261 ? 2.950 13.016 -14.286 1.00 96.31 261 VAL A O 1
ATOM 2121 N N . PRO A 1 262 ? 1.409 13.801 -12.858 1.00 92.12 262 PRO A N 1
ATOM 2122 C CA . PRO A 1 262 ? 1.352 15.120 -13.483 1.00 92.12 262 PRO A CA 1
ATOM 2123 C C . PRO A 1 262 ? 2.645 15.920 -13.267 1.00 92.12 262 PRO A C 1
ATOM 2125 O O . PRO A 1 262 ? 3.213 15.906 -12.175 1.00 92.12 262 PRO A O 1
ATOM 2128 N N . ARG A 1 263 ? 3.086 16.688 -14.273 1.00 89.75 263 ARG A N 1
ATOM 2129 C CA . ARG A 1 263 ? 4.339 17.470 -14.211 1.00 89.75 263 ARG A CA 1
ATOM 2130 C C . ARG A 1 263 ? 4.344 18.501 -13.081 1.00 89.75 263 ARG A C 1
ATOM 2132 O O . ARG A 1 263 ? 5.392 18.797 -12.526 1.00 89.75 263 ARG A O 1
ATOM 2139 N N . GLU A 1 264 ? 3.186 19.038 -12.717 1.00 91.25 264 GLU A N 1
ATOM 2140 C CA . GLU A 1 264 ? 3.031 19.961 -11.591 1.00 91.25 264 GLU A CA 1
ATOM 2141 C C . GLU A 1 264 ? 3.208 19.300 -10.212 1.00 91.25 264 GLU A C 1
ATOM 2143 O O . GLU A 1 264 ? 3.290 20.009 -9.209 1.00 91.25 264 GLU A O 1
ATOM 2148 N N . LYS A 1 265 ? 3.228 17.962 -10.153 1.00 89.94 265 LYS A N 1
ATOM 2149 C CA . LYS A 1 265 ? 3.473 17.167 -8.939 1.00 89.94 265 LYS A CA 1
ATOM 2150 C C . LYS A 1 265 ? 4.879 16.585 -8.868 1.00 89.94 265 LYS A C 1
ATOM 2152 O O . LYS A 1 265 ? 5.321 16.259 -7.778 1.00 89.94 265 LYS A O 1
ATOM 2157 N N . ASP A 1 266 ? 5.577 16.525 -9.993 1.00 91.50 266 ASP A N 1
ATOM 2158 C CA . ASP A 1 266 ? 6.970 16.104 -10.094 1.00 91.50 266 ASP A CA 1
ATOM 2159 C C . ASP A 1 266 ? 7.828 17.318 -10.456 1.00 91.50 266 ASP A C 1
ATOM 2161 O O . ASP A 1 266 ? 8.125 17.544 -11.626 1.00 91.50 266 ASP A O 1
ATOM 2165 N N . ILE A 1 267 ? 8.151 18.168 -9.477 1.00 85.69 267 ILE A N 1
ATOM 2166 C CA . ILE A 1 267 ? 8.858 19.438 -9.719 1.00 85.69 267 ILE A CA 1
ATOM 2167 C C . ILE A 1 267 ? 10.305 19.167 -10.154 1.00 85.69 267 ILE A C 1
ATOM 2169 O O . ILE A 1 267 ? 10.792 19.810 -11.093 1.00 85.69 267 ILE A O 1
ATOM 2173 N N . GLN A 1 268 ? 10.951 18.185 -9.526 1.00 87.62 268 GLN A N 1
ATOM 2174 C CA . GLN A 1 268 ? 12.329 17.769 -9.775 1.00 87.62 268 GLN A CA 1
ATOM 2175 C C . GLN A 1 268 ? 12.498 17.007 -11.102 1.00 87.62 268 GLN A C 1
ATOM 2177 O O . GLN A 1 268 ? 13.587 17.027 -11.672 1.00 87.62 268 GLN A O 1
ATOM 2182 N N . GLY A 1 269 ? 11.425 16.431 -11.658 1.00 91.56 269 GLY A N 1
ATOM 2183 C CA . GLY A 1 269 ? 11.482 15.662 -12.905 1.00 91.56 269 GLY A CA 1
ATOM 2184 C C . GLY A 1 269 ? 11.980 14.228 -12.704 1.00 91.56 269 GLY A C 1
ATOM 2185 O O . GLY A 1 269 ? 12.524 13.634 -13.633 1.00 91.56 269 GLY A O 1
ATOM 2186 N N . GLU A 1 270 ? 11.839 13.687 -11.498 1.00 93.50 270 GLU A N 1
ATOM 2187 C CA . GLU A 1 270 ? 12.356 12.372 -11.103 1.00 93.50 270 GLU A CA 1
ATOM 2188 C C . GLU A 1 270 ? 11.379 11.239 -11.450 1.00 93.50 270 GLU A C 1
ATOM 2190 O O . GLU A 1 270 ? 11.767 10.072 -11.536 1.00 93.50 270 GLU A O 1
ATOM 2195 N N . LEU A 1 271 ? 10.120 11.586 -11.733 1.00 95.25 271 LEU A N 1
ATOM 2196 C CA . LEU A 1 271 ? 9.026 10.660 -12.031 1.00 95.25 271 LEU A CA 1
ATOM 2197 C C . LEU A 1 271 ? 8.595 10.713 -13.507 1.00 95.25 271 LEU A C 1
ATOM 2199 O O . LEU A 1 271 ? 7.520 10.228 -13.874 1.00 95.25 271 LEU A O 1
ATOM 2203 N N . ILE A 1 272 ? 9.437 11.265 -14.385 1.00 94.06 272 ILE A N 1
ATOM 2204 C CA . ILE A 1 272 ? 9.191 11.305 -15.832 1.00 94.06 272 ILE A CA 1
ATOM 2205 C C . ILE A 1 272 ? 9.052 9.876 -16.377 1.00 94.06 272 ILE A C 1
ATOM 2207 O O . ILE A 1 272 ? 9.903 9.020 -16.146 1.00 94.06 272 ILE A O 1
ATOM 2211 N N . ASN A 1 273 ? 7.973 9.626 -17.126 1.00 95.50 273 ASN A N 1
ATOM 2212 C CA . ASN A 1 273 ? 7.579 8.308 -17.649 1.00 95.50 273 ASN A CA 1
ATOM 2213 C C . ASN A 1 273 ? 7.298 7.239 -16.579 1.00 95.50 273 ASN A C 1
ATOM 2215 O O . ASN A 1 273 ? 7.068 6.076 -16.914 1.00 95.50 273 ASN A O 1
ATOM 2219 N N . LYS A 1 274 ? 7.265 7.614 -15.296 1.00 97.88 274 LYS A N 1
ATOM 2220 C CA . LYS A 1 274 ? 6.990 6.694 -14.199 1.00 97.88 274 LYS A CA 1
ATOM 2221 C C . LYS A 1 274 ? 5.506 6.663 -13.852 1.00 97.88 274 LYS A C 1
ATOM 2223 O O . LYS A 1 274 ? 4.765 7.642 -13.969 1.00 97.88 274 LYS A O 1
ATOM 2228 N N . ASN A 1 275 ? 5.067 5.496 -13.409 1.00 98.56 275 ASN A N 1
ATOM 2229 C CA . ASN A 1 275 ? 3.721 5.235 -12.943 1.00 98.56 275 ASN A CA 1
ATOM 2230 C C . ASN A 1 275 ? 3.741 4.939 -11.449 1.00 98.56 275 ASN A C 1
ATOM 2232 O O . ASN A 1 275 ? 4.462 4.051 -10.989 1.00 98.56 275 ASN A O 1
ATOM 2236 N N . VAL A 1 276 ? 2.892 5.656 -10.719 1.00 98.50 276 VAL A N 1
ATOM 2237 C CA . VAL A 1 276 ? 2.476 5.291 -9.367 1.00 98.50 276 VAL A CA 1
ATOM 2238 C C . VAL A 1 276 ? 1.232 4.430 -9.496 1.00 98.50 276 VAL A C 1
ATOM 2240 O O . VAL A 1 276 ? 0.245 4.859 -10.100 1.00 98.50 276 VAL A O 1
ATOM 2243 N N . LEU A 1 277 ? 1.284 3.208 -8.975 1.00 98.50 277 LEU A N 1
ATOM 2244 C CA . LEU A 1 277 ? 0.148 2.293 -9.024 1.00 98.50 277 LEU A CA 1
ATOM 2245 C C . LEU A 1 277 ? -0.983 2.853 -8.161 1.00 98.50 277 LEU A C 1
ATOM 2247 O O . LEU A 1 277 ? -0.782 3.143 -6.989 1.00 98.50 277 LEU A O 1
ATOM 2251 N N . ILE A 1 278 ? -2.163 3.006 -8.747 1.00 97.44 278 ILE A N 1
ATOM 2252 C CA . ILE A 1 278 ? -3.373 3.469 -8.070 1.00 97.44 278 ILE A CA 1
ATOM 2253 C C . ILE A 1 278 ? -4.521 2.600 -8.559 1.00 97.44 278 ILE A C 1
ATOM 2255 O O . ILE A 1 278 ? -4.682 2.458 -9.765 1.00 97.44 278 ILE A O 1
ATOM 2259 N N . GLU A 1 279 ? -5.329 2.026 -7.668 1.00 97.25 279 GLU A N 1
ATOM 2260 C CA . GLU A 1 279 ? -6.506 1.251 -8.081 1.00 97.25 279 GLU A CA 1
ATOM 2261 C C . GLU A 1 279 ? -7.508 2.184 -8.771 1.00 97.25 279 GLU A C 1
ATOM 2263 O O . GLU A 1 279 ? -8.326 2.867 -8.143 1.00 97.25 279 GLU A O 1
ATOM 2268 N N . ARG A 1 280 ? -7.397 2.260 -10.098 1.00 96.38 280 ARG A N 1
ATOM 2269 C CA . ARG A 1 280 ? -8.160 3.182 -10.933 1.00 96.38 280 ARG A CA 1
ATOM 2270 C C . ARG A 1 280 ? -9.547 2.634 -11.216 1.00 96.38 280 ARG A C 1
ATOM 2272 O O . ARG A 1 280 ? -10.496 3.416 -11.275 1.00 96.38 280 ARG A O 1
ATOM 2279 N N . TYR A 1 281 ? -9.627 1.318 -11.366 1.00 97.31 281 TYR A N 1
ATOM 2280 C CA . TYR A 1 281 ? -10.850 0.568 -11.593 1.00 97.31 281 TYR A CA 1
ATOM 2281 C C . TYR A 1 281 ? -10.989 -0.509 -10.530 1.00 97.31 281 TYR A C 1
ATOM 2283 O O . TYR A 1 281 ? -10.006 -1.097 -10.086 1.00 97.31 281 TYR A O 1
ATOM 2291 N N . THR A 1 282 ? -12.222 -0.765 -10.121 1.00 95.69 282 THR A N 1
ATOM 2292 C CA . THR A 1 282 ? -12.564 -1.873 -9.226 1.00 95.69 282 THR A CA 1
ATOM 2293 C C . THR A 1 282 ? -12.292 -3.228 -9.880 1.00 95.69 282 THR A C 1
ATOM 2295 O O . THR A 1 282 ? -12.140 -3.323 -11.101 1.00 95.69 282 THR A O 1
ATOM 2298 N N . LEU A 1 283 ? -12.248 -4.295 -9.077 1.00 95.31 283 LEU A N 1
ATOM 2299 C CA . LEU A 1 283 ? -12.126 -5.653 -9.610 1.00 95.31 283 LEU A CA 1
ATOM 2300 C C . LEU A 1 283 ? -13.305 -5.981 -10.535 1.00 95.31 283 LEU A C 1
ATOM 2302 O O . LEU A 1 283 ? -13.109 -6.589 -11.579 1.00 95.31 283 LEU A O 1
ATOM 2306 N N . GLU A 1 284 ? -14.510 -5.513 -10.212 1.00 97.06 284 GLU A N 1
ATOM 2307 C CA . GLU A 1 284 ? -15.708 -5.704 -11.028 1.00 97.06 284 GLU A CA 1
ATOM 2308 C C . GLU A 1 284 ? -15.610 -4.994 -12.384 1.00 97.06 284 GLU A C 1
ATOM 2310 O O . GLU A 1 284 ? -15.953 -5.573 -13.417 1.00 97.06 284 GLU A O 1
ATOM 2315 N N . GLU A 1 285 ? -15.121 -3.752 -12.401 1.00 97.94 285 GLU A N 1
ATOM 2316 C CA . GLU A 1 285 ? -14.920 -2.987 -13.637 1.00 97.94 285 GLU A CA 1
ATOM 2317 C C . GLU A 1 285 ? -13.830 -3.612 -14.514 1.00 97.94 285 GLU A C 1
ATOM 2319 O O . GLU A 1 285 ? -14.041 -3.783 -15.715 1.00 97.94 285 GLU A O 1
ATOM 2324 N N . THR A 1 286 ? -12.695 -4.003 -13.927 1.00 98.38 286 THR A N 1
ATOM 2325 C CA . THR A 1 286 ? -11.613 -4.677 -14.657 1.00 98.38 286 THR A CA 1
ATOM 2326 C C . THR A 1 286 ? -12.053 -6.046 -15.177 1.00 98.38 286 THR A C 1
ATOM 2328 O O . THR A 1 286 ? -11.805 -6.373 -16.335 1.00 98.38 286 THR A O 1
ATOM 2331 N N . ALA A 1 287 ? -12.736 -6.852 -14.362 1.00 98.12 287 ALA A N 1
ATOM 2332 C CA . ALA A 1 287 ? -13.205 -8.176 -14.766 1.00 98.12 287 ALA A CA 1
ATOM 2333 C C . ALA A 1 287 ? -14.172 -8.080 -15.951 1.00 98.12 287 ALA A C 1
ATOM 2335 O O . ALA A 1 287 ? -14.066 -8.850 -16.904 1.00 98.12 287 ALA A O 1
ATOM 2336 N N . LYS A 1 288 ? -15.066 -7.085 -15.931 1.00 98.19 288 LYS A N 1
ATOM 2337 C CA . LYS A 1 288 ? -15.972 -6.804 -17.045 1.00 98.19 288 LYS A CA 1
ATOM 2338 C C . LYS A 1 288 ? -15.225 -6.402 -18.318 1.00 98.19 288 LYS A C 1
ATOM 2340 O O . LYS A 1 288 ? -15.563 -6.921 -19.378 1.00 98.19 288 LYS A O 1
ATOM 2345 N N . GLU A 1 289 ? -14.239 -5.511 -18.222 1.00 98.38 289 GLU A N 1
ATOM 2346 C CA . GLU A 1 289 ? -13.457 -5.040 -19.377 1.00 98.38 289 GLU A CA 1
ATOM 2347 C C . GLU A 1 289 ? -12.754 -6.196 -20.102 1.00 98.38 289 GLU A C 1
ATOM 2349 O O . GLU A 1 289 ? -12.822 -6.308 -21.324 1.00 98.38 289 GLU A O 1
ATOM 2354 N N . PHE A 1 290 ? -12.144 -7.111 -19.347 1.00 98.06 290 PHE A N 1
ATOM 2355 C CA . PHE A 1 290 ? -11.387 -8.234 -19.908 1.00 98.06 290 PHE A CA 1
ATOM 2356 C C . PHE A 1 290 ? -12.194 -9.533 -20.031 1.00 98.06 290 PHE A C 1
ATOM 2358 O O . PHE A 1 290 ? -11.639 -10.565 -20.401 1.00 98.06 290 PHE A O 1
ATOM 2365 N N . SER A 1 291 ? -13.501 -9.499 -19.743 1.00 98.12 291 SER A N 1
ATOM 2366 C CA . SER A 1 291 ? -14.380 -10.681 -19.742 1.00 98.12 291 SER A CA 1
ATOM 2367 C C . SER A 1 291 ? -13.848 -11.838 -18.878 1.00 98.12 291 SER A C 1
ATOM 2369 O O . SER A 1 291 ? -13.920 -13.007 -19.256 1.00 98.12 291 SER A O 1
ATOM 2371 N N . LEU A 1 292 ? -13.307 -11.504 -17.705 1.00 97.88 292 LEU A N 1
ATOM 2372 C CA . LEU A 1 292 ? -12.758 -12.447 -16.732 1.00 97.88 292 LEU A CA 1
ATOM 2373 C C . LEU A 1 292 ? -13.742 -12.687 -15.583 1.00 97.88 292 LEU A C 1
ATOM 2375 O O . LEU A 1 292 ? -14.578 -11.842 -15.265 1.00 97.88 292 LEU A O 1
ATOM 2379 N N . SER A 1 293 ? -13.613 -13.833 -14.913 1.00 98.12 293 SER A N 1
ATOM 2380 C CA . SER A 1 293 ? -14.237 -14.013 -13.599 1.00 98.12 293 SER A CA 1
ATOM 2381 C C . SER A 1 293 ? -13.475 -13.214 -12.532 1.00 98.12 293 SER A C 1
ATOM 2383 O O . SER A 1 293 ? -12.274 -12.969 -12.685 1.00 98.12 293 SER A O 1
ATOM 2385 N N . LEU A 1 294 ? -14.148 -12.834 -11.439 1.00 97.75 294 LEU A N 1
ATOM 2386 C CA . LEU A 1 294 ? -13.501 -12.141 -10.315 1.00 97.75 294 LEU A CA 1
ATOM 2387 C C . LEU A 1 294 ? -12.367 -12.978 -9.708 1.00 97.75 294 LEU A C 1
ATOM 2389 O O . LEU A 1 294 ? -11.297 -12.436 -9.447 1.00 97.75 294 LEU A O 1
ATOM 2393 N N . ASP A 1 295 ? -12.558 -14.292 -9.575 1.00 97.25 295 ASP A N 1
ATOM 2394 C CA . ASP A 1 295 ? -11.539 -15.201 -9.038 1.00 97.25 295 ASP A CA 1
ATOM 2395 C C . ASP A 1 295 ? -10.303 -15.267 -9.945 1.00 97.25 295 ASP A C 1
ATOM 2397 O O . ASP A 1 295 ? -9.166 -15.229 -9.474 1.00 97.25 295 ASP A O 1
ATOM 2401 N N . THR A 1 296 ? -10.506 -15.328 -11.266 1.00 97.81 296 THR A N 1
ATOM 2402 C CA . THR A 1 296 ? -9.401 -15.307 -12.235 1.00 97.81 296 THR A CA 1
ATOM 2403 C C . THR A 1 296 ? -8.644 -13.983 -12.174 1.00 97.81 296 THR A C 1
ATOM 2405 O O . THR A 1 296 ? -7.413 -13.983 -12.188 1.00 97.81 296 THR A O 1
ATOM 2408 N N . LEU A 1 297 ? -9.358 -12.857 -12.087 1.00 98.12 297 LEU A N 1
ATOM 2409 C CA . LEU A 1 297 ? -8.734 -11.545 -11.966 1.00 98.12 297 LEU A CA 1
ATOM 2410 C C . LEU A 1 297 ? -7.931 -11.419 -10.666 1.00 98.12 297 LEU A C 1
ATOM 2412 O O . LEU A 1 297 ? -6.788 -10.972 -10.708 1.00 98.12 297 LEU A O 1
ATOM 2416 N N . ASP A 1 298 ? -8.489 -11.836 -9.530 1.00 95.81 298 ASP A N 1
ATOM 2417 C CA . ASP A 1 298 ? -7.798 -11.814 -8.236 1.00 95.81 298 ASP A CA 1
ATOM 2418 C C . ASP A 1 298 ? -6.487 -12.620 -8.287 1.00 95.81 298 ASP A C 1
ATOM 2420 O O . ASP A 1 298 ? -5.433 -12.134 -7.869 1.00 95.81 298 ASP A O 1
ATOM 2424 N N . GLN A 1 299 ? -6.507 -13.805 -8.907 1.00 97.75 299 GLN A N 1
ATOM 2425 C CA . GLN A 1 299 ? -5.304 -14.614 -9.126 1.00 97.75 299 GLN A CA 1
ATOM 2426 C C . GLN A 1 299 ? -4.271 -13.924 -10.030 1.00 97.75 299 GLN A C 1
ATOM 2428 O O . GLN A 1 299 ? -3.071 -14.010 -9.756 1.00 97.75 299 GLN A O 1
ATOM 2433 N N . ILE A 1 300 ? -4.710 -13.239 -11.094 1.00 98.50 300 ILE A N 1
ATOM 2434 C CA . ILE A 1 300 ? -3.827 -12.448 -11.966 1.00 98.50 300 ILE A CA 1
ATOM 2435 C C . ILE A 1 300 ? -3.169 -11.323 -11.161 1.00 98.50 300 ILE A C 1
ATOM 2437 O O . ILE A 1 300 ? -1.944 -11.209 -11.158 1.00 98.50 300 ILE A O 1
ATOM 2441 N N . ILE A 1 301 ? -3.955 -10.524 -10.432 1.00 98.25 301 ILE A N 1
ATOM 2442 C CA . ILE A 1 301 ? -3.441 -9.390 -9.655 1.00 98.25 301 ILE A CA 1
ATOM 2443 C C . ILE A 1 301 ? -2.456 -9.860 -8.579 1.00 98.25 301 ILE A C 1
ATOM 2445 O O . ILE A 1 301 ? -1.375 -9.276 -8.460 1.00 98.25 301 ILE A O 1
ATOM 2449 N N . LYS A 1 302 ? -2.773 -10.931 -7.838 1.00 97.12 302 LYS A N 1
ATOM 2450 C CA . LYS A 1 302 ? -1.874 -11.518 -6.829 1.00 97.12 302 LYS A CA 1
ATOM 2451 C C . LYS A 1 302 ? -0.553 -11.975 -7.443 1.00 97.12 302 LYS A C 1
ATOM 2453 O O . LYS A 1 302 ? 0.505 -11.535 -6.994 1.00 97.12 302 LYS A O 1
ATOM 2458 N N . ARG A 1 303 ? -0.602 -12.756 -8.528 1.00 98.38 303 ARG A N 1
ATOM 2459 C CA . ARG A 1 303 ? 0.597 -13.218 -9.245 1.00 98.38 303 ARG A CA 1
ATOM 2460 C C . ARG A 1 303 ? 1.448 -12.053 -9.758 1.00 98.38 303 ARG A C 1
ATOM 2462 O O . ARG A 1 303 ? 2.674 -12.106 -9.674 1.00 98.38 303 ARG A O 1
ATOM 2469 N N . CYS A 1 304 ? 0.826 -10.995 -10.277 1.00 98.69 304 CYS A N 1
ATOM 2470 C CA . CYS A 1 304 ? 1.548 -9.800 -10.710 1.00 98.69 304 CYS A CA 1
ATOM 2471 C C . CYS A 1 304 ? 2.248 -9.104 -9.542 1.00 98.69 304 CYS A C 1
ATOM 2473 O O . CYS A 1 304 ? 3.445 -8.835 -9.631 1.00 98.69 304 CYS A O 1
ATOM 2475 N N . LYS A 1 305 ? 1.540 -8.861 -8.431 1.00 98.44 305 LYS A N 1
ATOM 2476 C CA . LYS A 1 305 ? 2.129 -8.257 -7.225 1.00 98.44 305 LYS A CA 1
ATOM 2477 C C . LYS A 1 305 ? 3.311 -9.079 -6.706 1.00 98.44 305 LYS A C 1
ATOM 2479 O O . LYS A 1 305 ? 4.346 -8.500 -6.394 1.00 98.44 305 LYS A O 1
ATOM 2484 N N . GLU A 1 306 ? 3.210 -10.408 -6.701 1.00 97.94 306 GLU A N 1
ATOM 2485 C CA . GLU A 1 306 ? 4.307 -11.309 -6.319 1.00 97.94 306 GLU A CA 1
ATOM 2486 C C . GLU A 1 306 ? 5.526 -11.190 -7.248 1.00 97.94 306 GLU A C 1
ATOM 2488 O O . GLU A 1 306 ? 6.653 -11.039 -6.768 1.00 97.94 306 GLU A O 1
ATOM 2493 N N . LYS A 1 307 ? 5.321 -11.204 -8.575 1.00 98.69 307 LYS A N 1
ATOM 2494 C CA . LYS A 1 307 ? 6.403 -11.011 -9.560 1.00 98.69 307 LYS A CA 1
ATOM 2495 C C . LYS A 1 307 ? 7.102 -9.661 -9.368 1.00 98.69 307 LYS A C 1
ATOM 2497 O O . LYS A 1 307 ? 8.332 -9.604 -9.371 1.00 98.69 307 LYS A O 1
ATOM 2502 N N . LEU A 1 308 ? 6.334 -8.589 -9.172 1.00 98.69 308 LEU A N 1
ATOM 2503 C CA . LEU A 1 308 ? 6.866 -7.241 -8.959 1.00 98.69 308 LEU A CA 1
ATOM 2504 C C . LEU A 1 308 ? 7.604 -7.123 -7.623 1.00 98.69 308 LEU A C 1
ATOM 2506 O O . LEU A 1 308 ? 8.689 -6.545 -7.577 1.00 98.69 308 LEU A O 1
ATOM 2510 N N . ALA A 1 309 ? 7.066 -7.704 -6.548 1.00 97.62 309 ALA A N 1
ATOM 2511 C CA . ALA A 1 309 ? 7.712 -7.718 -5.239 1.00 97.62 309 ALA A CA 1
ATOM 2512 C C . ALA A 1 309 ? 9.053 -8.462 -5.292 1.00 97.62 309 ALA A C 1
ATOM 2514 O O . ALA A 1 309 ? 10.060 -7.959 -4.789 1.00 97.62 309 ALA A O 1
ATOM 2515 N N . LYS A 1 310 ? 9.093 -9.615 -5.974 1.00 97.81 310 LYS A N 1
ATOM 2516 C CA . LYS A 1 310 ? 10.331 -10.360 -6.228 1.00 97.81 310 LYS A CA 1
ATOM 2517 C C . LYS A 1 310 ? 11.331 -9.528 -7.029 1.00 97.81 310 LYS A C 1
ATOM 2519 O O . LYS A 1 310 ? 12.490 -9.430 -6.638 1.00 97.81 310 LYS A O 1
ATOM 2524 N N . HIS A 1 311 ? 10.881 -8.885 -8.108 1.00 97.44 311 HIS A N 1
ATOM 2525 C CA . HIS A 1 311 ? 11.739 -8.017 -8.909 1.00 97.44 311 HIS A CA 1
ATOM 2526 C C . HIS A 1 311 ? 12.342 -6.880 -8.069 1.00 97.44 311 HIS A C 1
ATOM 2528 O O . HIS A 1 311 ? 13.556 -6.688 -8.102 1.00 97.44 311 HIS A O 1
ATOM 2534 N N . ARG A 1 312 ? 11.534 -6.168 -7.265 1.00 95.50 312 ARG A N 1
ATOM 2535 C CA . ARG A 1 312 ? 12.042 -5.118 -6.365 1.00 95.50 312 ARG A CA 1
ATOM 2536 C C . ARG A 1 312 ? 13.095 -5.662 -5.401 1.00 95.50 312 ARG A C 1
ATOM 2538 O O . ARG A 1 312 ? 14.152 -5.058 -5.271 1.00 95.50 312 ARG A O 1
ATOM 2545 N N . ALA A 1 313 ? 12.824 -6.800 -4.762 1.00 93.50 313 ALA A N 1
ATOM 2546 C CA . ALA A 1 313 ? 13.727 -7.398 -3.781 1.00 93.50 313 ALA A CA 1
ATOM 2547 C C . ALA A 1 313 ? 15.079 -7.829 -4.378 1.00 93.50 313 ALA A C 1
ATOM 2549 O O . ALA A 1 313 ? 16.093 -7.756 -3.691 1.00 93.50 313 ALA A O 1
ATOM 2550 N N . GLU A 1 314 ? 15.095 -8.280 -5.636 1.00 94.25 314 GLU A N 1
ATOM 2551 C CA . GLU A 1 314 ? 16.298 -8.809 -6.292 1.00 94.25 314 GLU A CA 1
ATOM 2552 C C . GLU A 1 314 ? 17.074 -7.771 -7.111 1.00 94.25 314 GLU A C 1
ATOM 2554 O O . GLU A 1 314 ? 18.270 -7.956 -7.341 1.00 94.25 314 GLU A O 1
ATOM 2559 N N . LYS A 1 315 ? 16.401 -6.737 -7.632 1.00 94.56 315 LYS A N 1
ATOM 2560 C CA . LYS A 1 315 ? 16.966 -5.848 -8.664 1.00 94.56 315 LYS A CA 1
ATOM 2561 C C . LYS A 1 315 ? 17.056 -4.384 -8.265 1.00 94.56 315 LYS A C 1
ATOM 2563 O O . LYS A 1 315 ? 17.824 -3.660 -8.896 1.00 94.56 315 LYS A O 1
ATOM 2568 N N . ARG A 1 316 ? 16.298 -3.933 -7.261 1.00 94.94 316 ARG A N 1
ATOM 2569 C CA . ARG A 1 316 ? 16.262 -2.518 -6.881 1.00 94.94 316 ARG A CA 1
ATOM 2570 C C . ARG A 1 316 ? 16.969 -2.287 -5.546 1.00 94.94 316 ARG A C 1
ATOM 2572 O O . ARG A 1 316 ? 16.618 -2.941 -4.562 1.00 94.94 316 ARG A O 1
ATOM 2579 N N . PRO A 1 317 ? 17.919 -1.339 -5.476 1.00 95.75 317 PRO A N 1
ATOM 2580 C CA . PRO A 1 317 ? 18.474 -0.896 -4.206 1.00 95.75 317 PRO A CA 1
ATOM 2581 C C . PRO A 1 317 ? 17.363 -0.400 -3.276 1.00 95.75 317 PRO A C 1
ATOM 2583 O O . PRO A 1 317 ? 16.573 0.470 -3.649 1.00 95.75 317 PRO A O 1
ATOM 2586 N N . LYS A 1 318 ? 17.288 -0.962 -2.066 1.00 94.50 318 LYS A N 1
ATOM 2587 C CA . LYS A 1 318 ? 16.283 -0.551 -1.079 1.00 94.50 318 LYS A CA 1
ATOM 2588 C C . LYS A 1 318 ? 16.519 0.897 -0.629 1.00 94.50 318 LYS A C 1
ATOM 2590 O O . LYS A 1 318 ? 17.680 1.321 -0.558 1.00 94.50 318 LYS A O 1
ATOM 2595 N N . PRO A 1 319 ? 15.459 1.648 -0.286 1.00 95.56 319 PRO A N 1
ATOM 2596 C CA . PRO A 1 319 ? 15.624 2.931 0.374 1.00 95.56 319 PRO A CA 1
ATOM 2597 C C . PRO A 1 319 ? 16.360 2.766 1.705 1.00 95.56 319 PRO A C 1
ATOM 2599 O O . PRO A 1 319 ? 16.402 1.684 2.301 1.00 95.56 319 PRO A O 1
ATOM 2602 N N . HIS A 1 320 ? 16.973 3.851 2.167 1.00 95.50 320 HIS A N 1
ATOM 2603 C CA . HIS A 1 320 ? 17.618 3.845 3.473 1.00 95.50 320 HIS A CA 1
ATOM 2604 C C . HIS A 1 320 ? 16.562 3.691 4.573 1.00 95.50 320 HIS A C 1
ATOM 2606 O O . HIS A 1 320 ? 15.481 4.264 4.490 1.00 95.50 320 HIS A O 1
ATOM 2612 N N . ARG A 1 321 ? 16.883 2.952 5.632 1.00 94.56 321 ARG A N 1
ATOM 2613 C CA . ARG A 1 321 ? 16.002 2.780 6.787 1.00 94.56 321 ARG A CA 1
ATOM 2614 C C . ARG A 1 321 ? 16.541 3.583 7.962 1.00 94.56 321 ARG A C 1
ATOM 2616 O O . ARG A 1 321 ? 17.696 3.396 8.329 1.00 94.56 321 ARG A O 1
ATOM 2623 N N . ASP A 1 322 ? 15.722 4.452 8.549 1.00 92.44 322 ASP A N 1
ATOM 2624 C CA . ASP A 1 322 ? 16.063 5.124 9.808 1.00 92.44 322 ASP A CA 1
ATOM 2625 C C . ASP A 1 322 ? 15.848 4.133 10.956 1.00 92.44 322 ASP A C 1
ATOM 2627 O O . ASP A 1 322 ? 14.719 3.809 11.328 1.00 92.44 322 ASP A O 1
ATOM 2631 N N . ASP A 1 323 ? 16.953 3.609 11.481 1.00 89.88 323 ASP A N 1
ATOM 2632 C CA . ASP A 1 323 ? 16.978 2.545 12.478 1.00 89.88 323 ASP A CA 1
ATOM 2633 C C . ASP A 1 323 ? 16.769 3.036 13.920 1.00 89.88 323 ASP A C 1
ATOM 2635 O O . ASP A 1 323 ? 16.866 2.258 14.875 1.00 89.88 323 ASP A O 1
ATOM 2639 N N . LYS A 1 324 ? 16.403 4.311 14.103 1.00 88.06 324 LYS A N 1
ATOM 2640 C CA . LYS A 1 324 ? 16.007 4.831 15.414 1.00 88.06 324 LYS A CA 1
ATOM 2641 C C . LYS A 1 324 ? 14.781 4.092 15.936 1.00 88.06 324 LYS A C 1
ATOM 2643 O O . LYS A 1 324 ? 13.713 4.104 15.325 1.00 88.06 324 LYS A O 1
ATOM 2648 N N . VAL A 1 325 ? 14.918 3.542 17.138 1.00 82.25 325 VAL A N 1
ATOM 2649 C CA . VAL A 1 325 ? 13.810 2.956 17.895 1.00 82.25 325 VAL A CA 1
ATOM 2650 C C . VAL A 1 325 ? 13.248 4.020 18.833 1.00 82.25 325 VAL A C 1
ATOM 2652 O O . VAL A 1 325 ? 13.860 4.365 19.844 1.00 82.25 325 VAL A O 1
ATOM 2655 N N . LEU A 1 326 ? 12.079 4.562 18.488 1.00 65.81 326 LEU A N 1
ATOM 2656 C CA . LEU A 1 326 ? 11.389 5.554 19.313 1.00 65.81 326 LEU A CA 1
ATOM 2657 C C . LEU A 1 326 ? 10.562 4.845 20.391 1.00 65.81 326 LEU A C 1
ATOM 2659 O O . LEU A 1 326 ? 9.618 4.118 20.086 1.00 65.81 326 LEU A O 1
ATOM 2663 N N . THR A 1 327 ? 10.905 5.063 21.659 1.00 61.81 327 THR A N 1
ATOM 2664 C CA . THR A 1 327 ? 10.184 4.496 22.816 1.00 61.81 327 THR A CA 1
ATOM 2665 C C . THR A 1 327 ? 9.169 5.466 23.428 1.00 61.81 327 THR A C 1
ATOM 2667 O O . THR A 1 327 ? 8.341 5.058 24.242 1.00 61.81 327 THR A O 1
ATOM 2670 N N . ALA A 1 328 ? 9.200 6.733 23.011 1.00 48.47 328 ALA A N 1
ATOM 2671 C CA . ALA A 1 328 ? 8.227 7.771 23.332 1.00 48.47 328 ALA A CA 1
ATOM 2672 C C . ALA A 1 328 ? 8.234 8.853 22.236 1.00 48.47 328 ALA A C 1
ATOM 2674 O O . ALA A 1 328 ? 9.179 8.942 21.448 1.00 48.47 328 ALA A O 1
ATOM 2675 N N . TRP A 1 329 ? 7.170 9.658 22.179 1.00 43.72 329 TRP A N 1
ATOM 2676 C CA . TRP A 1 329 ? 7.123 10.843 21.319 1.00 43.72 329 TRP A CA 1
ATOM 2677 C C . TRP A 1 329 ? 8.015 11.942 21.914 1.00 43.72 329 TRP A C 1
ATOM 2679 O O . TRP A 1 329 ? 8.082 12.073 23.136 1.00 43.72 329 TRP A O 1
ATOM 2689 N N . ASN A 1 330 ? 8.700 12.690 21.050 1.00 37.16 330 ASN A N 1
ATOM 2690 C CA . ASN A 1 330 ? 9.567 13.813 21.415 1.00 37.16 330 ASN A CA 1
ATOM 2691 C C . ASN A 1 330 ? 8.778 15.111 21.624 1.00 37.16 330 ASN A C 1
ATOM 2693 O O . ASN A 1 330 ? 7.904 15.385 20.765 1.00 37.16 330 ASN A O 1
#

Nearest PDB structures (foldseek):
  7tkv-assembly1_A  TM=6.299E-01  e=1.392E-13  Brucella abortus 2308
  7tkv-assembly1_B  TM=6.226E-01  e=6.280E-12  Brucella abortus 2308
  3wkh-assembly1_A  TM=8.889E-01  e=2.060E-01  Rhodothermus marinus
  8h1l-assembly1_A  TM=4.521E-01  e=5.679E-03  Runella slithyformis
  8h1l-assembly2_D  TM=3.727E-01  e=7.060E-03  Runella slithyformis